Protein AF-A0A843E9J2-F1 (afdb_monomer_lite)

Foldseek 3Di:
DLLVVLLVCVVVVQQDLVFGVDAWDDPDDPDTRGSVNQLVVLLVLLLLQLVVLLVCLLVVHQLLPQAEDEQAEQCSQPDDQLSCLLSRNDFLNHQEYEDDAHVVVVVVVVCVVPVVCVVVVVVVVVVQVVSDDDLVPDPSSVQSSVLSSCVRPVSPDPVVNQVSCVVSVNHCRNVRNDGHHYHYPANHSDRDPDDDDDDDLPQFKWKAADDAPPPCQLQVPQPQSQWDDDPRIIIGRNVRHPPPVVCPSQVRRPVSTDDPPRIDGD

Secondary structure (DSSP, 8-state):
-HHHHHHHHHHTT-EETTEETTSSEEEETTEEE-HHHHHHHHHHHHHHHHHHHHHHHHTT--GGG--EEEEEHHHHHHS-HHHHHHHTSS-TT--EEEEEE-HHHHHHHHHHH-TTHHHHHHHHHHHHHHS---GGG-HHHHHHHHHHHHHHTS---HHHHHHHHHTTT-TTGGG--PPPEEEE--SSSSS---PPPPPP----EEEEE-------HHHHT-TT--EEEETTEEEEEGGG--GGGT-HHHHT-TTS---GGG-EE-

pLDDT: mean 91.02, std 6.08, range [65.31, 97.81]

Radius of gyration: 31.67 Å; chains: 1; bounding box: 51×50×88 Å

Structure (mmCIF, N/CA/C/O backbone):
data_AF-A0A843E9J2-F1
#
_entry.id   AF-A0A843E9J2-F1
#
loop_
_atom_site.group_PDB
_atom_site.id
_atom_site.type_symbol
_atom_site.label_atom_id
_atom_site.label_alt_id
_atom_site.label_comp_id
_atom_site.label_asym_id
_atom_site.label_entity_id
_atom_site.label_seq_id
_atom_site.pdbx_PDB_ins_code
_atom_site.Cartn_x
_atom_site.Cartn_y
_atom_site.Cartn_z
_atom_site.occupancy
_atom_site.B_iso_or_equiv
_atom_site.auth_seq_id
_atom_site.auth_comp_id
_atom_site.auth_asym_id
_atom_site.auth_atom_id
_atom_site.pdbx_PDB_model_num
ATOM 1 N N . GLY A 1 1 ? -0.982 11.096 -1.210 1.00 87.94 1 GLY A N 1
ATOM 2 C CA . GLY A 1 1 ? 0.083 12.112 -1.108 1.00 87.94 1 GLY A CA 1
ATOM 3 C C . GLY A 1 1 ? 1.343 11.650 -1.807 1.00 87.94 1 GLY A C 1
ATOM 4 O O . GLY A 1 1 ? 1.564 12.047 -2.939 1.00 87.94 1 GLY A O 1
ATOM 5 N N . VAL A 1 2 ? 2.108 10.756 -1.177 1.00 93.69 2 VAL A N 1
ATOM 6 C CA . VAL A 1 2 ? 3.434 10.305 -1.648 1.00 93.69 2 VAL A CA 1
ATOM 7 C C . VAL A 1 2 ? 3.459 9.836 -3.108 1.00 93.69 2 VAL A C 1
ATOM 9 O O . VAL A 1 2 ? 4.269 10.329 -3.878 1.00 93.69 2 VAL A O 1
ATOM 12 N N . VAL A 1 3 ? 2.530 8.972 -3.534 1.00 95.56 3 VAL A N 1
ATOM 13 C CA . VAL A 1 3 ? 2.456 8.507 -4.939 1.00 95.56 3 VAL A CA 1
ATOM 14 C C . VAL A 1 3 ? 2.314 9.663 -5.930 1.00 95.56 3 VAL A C 1
ATOM 16 O O . VAL A 1 3 ? 2.957 9.665 -6.972 1.00 95.56 3 VAL A O 1
ATOM 19 N N . ALA A 1 4 ? 1.498 10.665 -5.595 1.00 94.94 4 ALA A N 1
ATOM 20 C CA . ALA A 1 4 ? 1.329 11.839 -6.443 1.00 94.94 4 ALA A CA 1
ATOM 21 C C . ALA A 1 4 ? 2.592 12.712 -6.468 1.00 94.94 4 ALA A C 1
ATOM 23 O O . ALA A 1 4 ? 2.901 13.275 -7.511 1.00 94.94 4 ALA A O 1
ATOM 24 N N . MET A 1 5 ? 3.324 12.782 -5.350 1.00 94.69 5 MET A N 1
ATOM 25 C CA . MET A 1 5 ? 4.612 13.470 -5.280 1.00 94.69 5 MET A CA 1
ATOM 26 C C . MET A 1 5 ? 5.648 12.772 -6.165 1.00 94.69 5 MET A C 1
ATOM 28 O O . MET A 1 5 ? 6.214 13.408 -7.041 1.00 94.69 5 MET A O 1
ATOM 32 N N . VAL A 1 6 ? 5.830 11.454 -6.019 1.00 95.31 6 VAL A N 1
ATOM 33 C CA . VAL A 1 6 ? 6.743 10.657 -6.862 1.00 95.31 6 VAL A CA 1
ATOM 34 C C . VAL A 1 6 ? 6.401 10.817 -8.345 1.00 95.31 6 VAL A C 1
ATOM 36 O O . VAL A 1 6 ? 7.292 11.088 -9.145 1.00 95.31 6 VAL A O 1
ATOM 39 N N . TYR A 1 7 ? 5.115 10.721 -8.695 1.00 95.31 7 TYR A N 1
ATOM 40 C CA . TYR A 1 7 ? 4.633 10.956 -10.055 1.00 95.31 7 TYR A CA 1
ATOM 41 C C . TYR A 1 7 ? 5.036 12.342 -10.578 1.00 95.31 7 TYR A C 1
ATOM 43 O O . TYR A 1 7 ? 5.613 12.436 -11.658 1.00 95.31 7 TYR A O 1
ATOM 51 N N . ALA A 1 8 ? 4.768 13.408 -9.816 1.00 94.38 8 ALA A N 1
ATOM 52 C CA . ALA A 1 8 ? 5.085 14.775 -10.227 1.00 94.38 8 ALA A CA 1
ATOM 53 C C . ALA A 1 8 ? 6.597 14.972 -10.411 1.00 94.38 8 ALA A C 1
ATOM 55 O O . ALA A 1 8 ? 7.030 15.520 -11.417 1.00 94.38 8 ALA A O 1
ATOM 56 N N . LEU A 1 9 ? 7.416 14.434 -9.501 1.00 93.12 9 LEU A N 1
ATOM 57 C CA . LEU A 1 9 ? 8.876 14.526 -9.593 1.00 93.12 9 LEU A CA 1
ATOM 58 C C . LEU A 1 9 ? 9.450 13.856 -10.843 1.00 93.12 9 LEU A C 1
ATOM 60 O O . LEU A 1 9 ? 10.435 14.345 -11.397 1.00 93.12 9 LEU A O 1
ATOM 64 N N . GLN A 1 10 ? 8.840 12.754 -11.283 1.00 89.56 10 GLN A N 1
ATOM 65 C CA . GLN A 1 10 ? 9.223 12.062 -12.513 1.00 89.56 10 GLN A CA 1
ATOM 66 C C . GLN A 1 10 ? 8.783 12.808 -13.780 1.00 89.56 10 GLN A C 1
ATOM 68 O O . GLN A 1 10 ? 9.443 12.672 -14.805 1.00 89.56 10 GLN A O 1
ATOM 73 N N . HIS A 1 11 ? 7.697 13.585 -13.717 1.00 89.94 11 HIS A N 1
ATOM 74 C CA . HIS A 1 11 ? 7.150 14.326 -14.861 1.00 89.94 11 HIS A CA 1
ATOM 75 C C . HIS A 1 11 ? 7.749 15.722 -15.035 1.00 89.94 11 HIS A C 1
ATOM 77 O O . HIS A 1 11 ? 7.868 16.193 -16.162 1.00 89.94 11 HIS A O 1
ATOM 83 N N . ASP A 1 12 ? 8.155 16.359 -13.939 1.00 90.06 12 ASP A N 1
ATOM 84 C CA . ASP A 1 12 ? 8.681 17.727 -13.932 1.00 90.06 12 ASP A CA 1
ATOM 85 C C . ASP A 1 12 ? 10.223 17.764 -14.004 1.00 90.06 12 ASP A C 1
ATOM 87 O O . ASP A 1 12 ? 10.851 18.740 -13.578 1.00 90.06 12 ASP A O 1
ATOM 91 N N . ASP A 1 13 ? 10.848 16.675 -14.473 1.00 82.81 13 ASP A N 1
ATOM 92 C CA . ASP A 1 13 ? 12.304 16.494 -14.599 1.00 82.81 13 ASP A CA 1
ATOM 93 C C . ASP A 1 13 ? 13.094 16.843 -13.316 1.00 82.81 13 ASP A C 1
ATOM 95 O O . ASP A 1 13 ? 14.248 17.296 -13.362 1.00 82.81 13 ASP A O 1
ATOM 99 N N . GLN A 1 14 ? 12.476 16.644 -12.143 1.00 88.19 14 GLN A N 1
ATOM 100 C CA . GLN A 1 14 ? 13.096 16.934 -10.843 1.00 88.19 14 GLN A CA 1
ATOM 101 C C . GLN A 1 14 ? 14.097 15.856 -10.427 1.00 88.19 14 GLN A C 1
ATOM 103 O O . GLN A 1 14 ? 15.007 16.141 -9.646 1.00 88.19 14 GLN A O 1
ATOM 108 N N . ILE A 1 15 ? 13.949 14.639 -10.955 1.00 88.56 15 ILE A N 1
ATOM 109 C CA . ILE A 1 15 ? 14.870 13.519 -10.750 1.00 88.56 15 ILE A CA 1
ATOM 110 C C . ILE A 1 15 ? 15.858 13.460 -11.914 1.00 88.56 15 ILE A C 1
ATOM 112 O O . ILE A 1 15 ? 15.475 13.387 -13.077 1.00 88.56 15 ILE A O 1
ATOM 116 N N . THR A 1 16 ? 17.146 13.479 -11.592 1.00 81.44 16 THR A N 1
ATOM 117 C CA . THR A 1 16 ? 18.263 13.451 -12.543 1.00 81.44 16 THR A CA 1
ATOM 118 C C . THR A 1 16 ? 19.208 12.298 -12.221 1.00 81.44 16 THR A C 1
ATOM 120 O O . THR A 1 16 ? 19.145 11.719 -11.136 1.00 81.44 16 THR A O 1
ATOM 123 N N . GLU A 1 17 ? 20.144 12.000 -13.125 1.00 72.81 17 GLU A N 1
ATOM 124 C CA . GLU A 1 17 ? 21.210 11.017 -12.869 1.00 72.81 17 GLU A CA 1
ATOM 125 C C . GLU A 1 17 ? 22.057 11.366 -11.630 1.00 72.81 17 GLU A C 1
ATOM 127 O O . GLU A 1 17 ? 22.603 10.479 -10.981 1.00 72.81 17 GLU A O 1
ATOM 132 N N . SER A 1 18 ? 22.145 12.653 -11.271 1.00 73.81 18 SER A N 1
ATOM 133 C CA . SER A 1 18 ? 22.906 13.148 -10.117 1.00 73.81 18 SER A CA 1
ATOM 134 C C . SER A 1 18 ? 22.087 13.248 -8.820 1.00 73.81 18 SER A C 1
ATOM 136 O O . SER A 1 18 ? 22.629 13.676 -7.804 1.00 73.81 18 SER A O 1
ATOM 138 N N . GLY A 1 19 ? 20.801 12.870 -8.827 1.00 83.25 19 GLY A N 1
ATOM 139 C CA . GLY A 1 19 ? 19.891 13.000 -7.680 1.00 83.25 19 GLY A CA 1
ATOM 140 C C . GLY A 1 19 ? 18.702 13.923 -7.959 1.00 83.25 19 GLY A C 1
ATOM 141 O O . GLY A 1 19 ? 18.256 14.041 -9.100 1.00 83.25 19 GLY A O 1
ATOM 142 N N . MET A 1 20 ? 18.164 14.572 -6.925 1.00 89.62 20 MET A N 1
ATOM 143 C CA . MET A 1 20 ? 16.997 15.458 -7.037 1.00 89.62 20 MET A CA 1
ATOM 144 C C . MET A 1 20 ? 17.424 16.931 -7.092 1.00 89.62 20 MET A C 1
ATOM 146 O O . MET A 1 20 ? 18.266 17.357 -6.307 1.00 89.62 20 MET A O 1
ATOM 150 N N . ARG A 1 21 ? 16.856 17.716 -8.020 1.00 86.69 21 ARG A N 1
ATOM 151 C CA . ARG A 1 21 ? 17.309 19.096 -8.310 1.00 86.69 21 ARG A CA 1
ATOM 152 C C . ARG A 1 21 ? 17.142 20.075 -7.146 1.00 86.69 21 ARG A C 1
ATOM 154 O O . ARG A 1 21 ? 18.000 20.928 -6.958 1.00 86.69 21 ARG A O 1
ATOM 161 N N . ASN A 1 22 ? 16.044 19.971 -6.404 1.00 85.50 22 ASN A N 1
ATOM 162 C CA . ASN A 1 22 ? 15.688 20.883 -5.316 1.00 85.50 22 ASN A CA 1
ATOM 163 C C . ASN A 1 22 ? 15.505 20.084 -4.022 1.00 85.50 22 ASN A C 1
ATOM 165 O O . ASN A 1 22 ? 14.386 19.928 -3.557 1.00 85.50 22 ASN A O 1
ATOM 169 N N . ASP A 1 23 ? 16.582 19.498 -3.498 1.00 90.75 23 ASP A N 1
ATOM 170 C CA . ASP A 1 23 ? 16.532 18.615 -2.326 1.00 90.75 23 ASP A CA 1
ATOM 171 C C . ASP A 1 23 ? 16.835 19.360 -1.008 1.00 90.75 23 ASP A C 1
ATOM 173 O O . ASP A 1 23 ? 17.939 19.896 -0.877 1.00 90.75 23 ASP A O 1
ATOM 177 N N . PRO A 1 24 ? 15.911 19.391 -0.023 1.00 92.75 24 PRO A N 1
ATOM 178 C CA . PRO A 1 24 ? 14.545 18.862 -0.062 1.00 92.75 24 PRO A CA 1
ATOM 179 C C . PRO A 1 24 ? 13.544 19.832 -0.713 1.00 92.75 24 PRO A C 1
ATOM 181 O O . PRO A 1 24 ? 13.725 21.051 -0.715 1.00 92.75 24 PRO A O 1
ATOM 184 N N . ILE A 1 25 ? 12.430 19.293 -1.217 1.00 92.19 25 ILE A N 1
ATOM 185 C CA . ILE A 1 25 ? 11.327 20.098 -1.752 1.00 92.19 25 ILE A CA 1
ATOM 186 C C . ILE A 1 25 ? 10.411 20.499 -0.607 1.00 92.19 25 ILE A C 1
ATOM 188 O O . ILE A 1 25 ? 9.831 19.645 0.066 1.00 92.19 25 ILE A O 1
ATOM 192 N N . SER A 1 26 ? 10.223 21.803 -0.422 1.00 92.06 26 SER A N 1
ATOM 193 C CA . SER A 1 26 ? 9.237 22.320 0.523 1.00 92.06 26 SER A CA 1
ATOM 194 C C . SER A 1 26 ? 7.829 22.185 -0.057 1.00 92.06 26 SER A C 1
ATOM 196 O O . SER A 1 26 ? 7.520 22.775 -1.092 1.00 92.06 26 SER A O 1
ATOM 198 N N . ILE A 1 27 ? 6.968 21.408 0.605 1.00 89.06 27 ILE A N 1
ATOM 199 C CA . ILE A 1 27 ? 5.569 21.226 0.199 1.00 89.06 27 ILE A CA 1
ATOM 200 C C . ILE A 1 27 ? 4.715 22.340 0.816 1.00 89.06 27 ILE A C 1
ATOM 202 O O . ILE A 1 27 ? 4.056 23.096 0.105 1.00 89.06 27 ILE A O 1
ATOM 206 N N . THR A 1 28 ? 4.694 22.437 2.150 1.00 90.44 28 THR A N 1
ATOM 207 C CA . THR A 1 28 ? 3.991 23.493 2.904 1.00 90.44 28 THR A CA 1
ATOM 208 C C . THR A 1 28 ? 4.290 23.389 4.400 1.00 90.44 28 THR A C 1
ATOM 210 O O . THR A 1 28 ? 4.574 22.300 4.870 1.00 90.44 28 THR A O 1
ATOM 213 N N . ARG A 1 29 ? 4.151 24.473 5.181 1.00 88.00 29 ARG A N 1
ATOM 214 C CA . ARG A 1 29 ? 4.116 24.461 6.669 1.00 88.00 29 ARG A CA 1
ATOM 215 C C . ARG A 1 29 ? 5.155 23.539 7.345 1.00 88.00 29 ARG A C 1
ATOM 217 O O . ARG A 1 29 ? 4.806 22.775 8.240 1.00 88.00 29 ARG A O 1
ATOM 224 N N . GLY A 1 30 ? 6.417 23.604 6.917 1.00 91.19 30 GLY A N 1
ATOM 225 C CA . GLY A 1 30 ? 7.495 22.770 7.474 1.00 91.19 30 GLY A CA 1
ATOM 226 C C . GLY A 1 30 ? 7.432 21.286 7.089 1.00 91.19 30 GLY A C 1
ATOM 227 O O . GLY A 1 30 ? 8.137 20.476 7.676 1.00 91.19 30 GLY A O 1
ATOM 228 N N . ILE A 1 31 ? 6.583 20.922 6.127 1.00 94.31 31 ILE A N 1
ATOM 229 C CA . ILE A 1 31 ? 6.547 19.611 5.482 1.00 94.31 31 ILE A CA 1
ATOM 230 C C . ILE A 1 31 ? 7.448 19.677 4.256 1.00 94.31 31 ILE A C 1
ATOM 232 O O . ILE A 1 31 ? 7.222 20.477 3.341 1.00 94.31 31 ILE A O 1
ATOM 236 N N . GLU A 1 32 ? 8.437 18.798 4.241 1.00 95.31 32 GLU A N 1
ATOM 237 C CA . GLU A 1 32 ? 9.436 18.676 3.191 1.00 95.31 32 GLU A CA 1
ATOM 238 C C . GLU A 1 32 ? 9.434 17.250 2.634 1.00 95.31 32 GLU A C 1
ATOM 240 O O . GLU A 1 32 ? 8.980 16.313 3.293 1.00 95.31 32 GLU A O 1
ATOM 245 N N . PHE A 1 33 ? 9.911 17.096 1.403 1.00 96.00 33 PHE A N 1
ATOM 246 C CA . PHE A 1 33 ? 10.102 15.801 0.761 1.00 96.00 33 PHE A CA 1
ATOM 247 C C . PHE A 1 33 ? 11.491 15.755 0.142 1.00 96.00 33 PHE A C 1
ATOM 249 O O . PHE A 1 33 ? 11.807 16.548 -0.747 1.00 96.00 33 PHE A O 1
ATOM 256 N N . SER A 1 34 ? 12.320 14.846 0.636 1.00 95.62 34 SER A N 1
ATOM 257 C CA . SER A 1 34 ? 13.728 14.731 0.270 1.00 95.62 34 SER A CA 1
ATOM 258 C C . SER A 1 34 ? 13.980 13.667 -0.799 1.00 95.62 34 SER A C 1
ATOM 260 O O . SER A 1 34 ? 13.131 12.819 -1.096 1.00 95.62 34 SER A O 1
ATOM 262 N N . LEU A 1 35 ? 15.199 13.644 -1.340 1.00 94.62 35 LEU A N 1
ATOM 263 C CA . LEU A 1 35 ? 15.673 12.547 -2.184 1.00 94.62 35 LEU A CA 1
ATOM 264 C C . LEU A 1 35 ? 15.634 11.209 -1.434 1.00 94.62 35 LEU A C 1
ATOM 266 O O . LEU A 1 35 ? 15.388 10.166 -2.042 1.00 94.62 35 LEU A O 1
ATOM 270 N N . ASN A 1 36 ? 15.866 11.218 -0.120 1.00 95.12 36 ASN A N 1
ATOM 271 C CA . ASN A 1 36 ? 15.760 10.008 0.684 1.00 95.12 36 ASN A CA 1
ATOM 272 C C . ASN A 1 36 ? 14.316 9.486 0.704 1.00 95.12 36 ASN A C 1
ATOM 274 O O . ASN A 1 36 ? 14.097 8.303 0.459 1.00 95.12 36 ASN A O 1
ATOM 278 N N . ASP A 1 37 ? 13.330 10.368 0.885 1.00 96.44 37 ASP A N 1
ATOM 279 C CA . ASP A 1 37 ? 11.910 9.992 0.849 1.00 96.44 37 ASP A CA 1
ATOM 280 C C . ASP A 1 37 ? 11.501 9.460 -0.529 1.00 96.44 37 ASP A C 1
ATOM 282 O O . ASP A 1 37 ? 10.763 8.475 -0.620 1.00 96.44 37 ASP A O 1
ATOM 286 N N . TYR A 1 38 ? 12.023 10.056 -1.608 1.00 95.50 38 TYR A N 1
ATOM 287 C CA . TYR A 1 38 ? 11.849 9.544 -2.970 1.00 95.50 38 TYR A CA 1
ATOM 288 C C . TYR A 1 38 ? 12.391 8.115 -3.108 1.00 95.50 38 TYR A C 1
ATOM 290 O O . TYR A 1 38 ? 11.683 7.233 -3.599 1.00 95.50 38 TYR A O 1
ATOM 298 N N . ARG A 1 39 ? 13.622 7.863 -2.642 1.00 95.50 39 ARG A N 1
ATOM 299 C CA . ARG A 1 39 ? 14.265 6.542 -2.708 1.00 95.50 39 ARG A CA 1
ATOM 300 C C . ARG A 1 39 ? 13.526 5.499 -1.875 1.00 95.50 39 ARG A C 1
ATOM 302 O O . ARG A 1 39 ? 13.279 4.407 -2.377 1.00 95.50 39 ARG A O 1
ATOM 309 N N . GLU A 1 40 ? 13.137 5.819 -0.642 1.00 97.06 40 GLU A N 1
ATOM 310 C CA . GLU A 1 40 ? 12.367 4.905 0.216 1.00 97.06 40 GLU A CA 1
ATOM 311 C C . GLU A 1 40 ? 10.989 4.591 -0.380 1.00 97.06 40 GLU A C 1
ATOM 313 O O . GLU A 1 40 ? 10.574 3.430 -0.433 1.00 97.06 40 GLU A O 1
ATOM 318 N N . SER A 1 41 ? 10.313 5.604 -0.929 1.00 96.31 41 SER A N 1
ATOM 319 C CA . SER A 1 41 ? 9.056 5.410 -1.660 1.00 96.31 41 SER A CA 1
ATOM 320 C C . SER A 1 41 ? 9.256 4.500 -2.873 1.00 96.31 41 SER A C 1
ATOM 322 O O . SER A 1 41 ? 8.466 3.584 -3.104 1.00 96.31 41 SER A O 1
ATOM 324 N N . GLY A 1 42 ? 10.338 4.716 -3.621 1.00 96.31 42 GLY A N 1
ATOM 325 C CA . GLY A 1 42 ? 10.723 3.905 -4.767 1.00 96.31 42 GLY A CA 1
ATOM 326 C C . GLY A 1 42 ? 10.993 2.445 -4.409 1.00 96.31 42 GLY A C 1
ATOM 327 O O . GLY A 1 42 ? 10.496 1.557 -5.094 1.00 96.31 42 GLY A O 1
ATOM 328 N N . LYS A 1 43 ? 11.685 2.165 -3.296 1.00 97.00 43 LYS A N 1
ATOM 329 C CA . LYS A 1 43 ? 11.892 0.789 -2.802 1.00 97.00 43 LYS A CA 1
ATOM 330 C C . LYS A 1 43 ? 10.563 0.077 -2.547 1.00 97.00 43 LYS A C 1
ATOM 332 O O . LYS A 1 43 ? 10.396 -1.065 -2.970 1.00 97.00 43 LYS A O 1
ATOM 337 N N . ALA A 1 44 ? 9.599 0.754 -1.920 1.00 96.81 44 ALA A N 1
ATOM 338 C CA . ALA A 1 44 ? 8.272 0.189 -1.675 1.00 96.81 44 ALA A CA 1
ATOM 339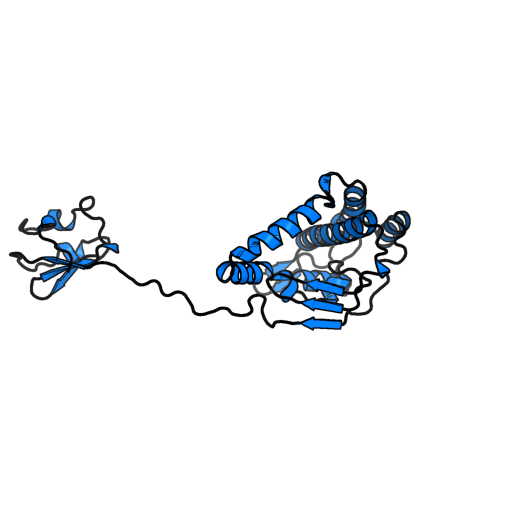 C C . ALA A 1 44 ? 7.490 -0.060 -2.980 1.00 96.81 44 ALA A C 1
ATOM 341 O O . ALA A 1 44 ? 6.920 -1.136 -3.166 1.00 96.81 44 ALA A O 1
ATOM 342 N N . ILE A 1 45 ? 7.499 0.902 -3.910 1.00 96.88 45 ILE A N 1
ATOM 343 C CA . ILE A 1 45 ? 6.867 0.762 -5.233 1.00 96.88 45 ILE A CA 1
ATOM 344 C C . ILE A 1 45 ? 7.502 -0.394 -6.014 1.00 96.88 45 ILE A C 1
ATOM 346 O O . ILE A 1 45 ? 6.798 -1.240 -6.566 1.00 96.88 45 ILE A O 1
ATOM 350 N N . GLY A 1 46 ? 8.832 -0.456 -6.020 1.00 96.88 46 GLY A N 1
ATOM 351 C CA . GLY A 1 46 ? 9.603 -1.497 -6.677 1.00 96.88 46 GLY A CA 1
ATOM 352 C C . GLY A 1 46 ? 9.351 -2.882 -6.090 1.00 96.88 46 GLY A C 1
ATOM 353 O O . GLY A 1 46 ? 9.148 -3.829 -6.843 1.00 96.88 46 GLY A O 1
ATOM 354 N N . ALA A 1 47 ? 9.258 -3.010 -4.764 1.00 97.25 47 ALA A N 1
ATOM 355 C CA . ALA A 1 47 ? 8.883 -4.265 -4.111 1.00 97.25 47 ALA A CA 1
ATOM 356 C C . ALA A 1 47 ? 7.498 -4.757 -4.559 1.00 97.25 47 ALA A C 1
ATOM 358 O O . ALA A 1 47 ? 7.331 -5.937 -4.869 1.00 97.25 47 ALA A O 1
ATOM 359 N N . ILE A 1 48 ? 6.516 -3.853 -4.651 1.00 96.75 48 ILE A N 1
ATOM 360 C CA . ILE A 1 48 ? 5.162 -4.180 -5.122 1.00 96.75 48 ILE A CA 1
ATOM 361 C C . ILE A 1 48 ? 5.190 -4.623 -6.590 1.00 96.75 48 ILE A C 1
ATOM 363 O O . ILE A 1 48 ? 4.622 -5.662 -6.929 1.00 96.75 48 ILE A O 1
ATOM 367 N N . ARG A 1 49 ? 5.890 -3.889 -7.464 1.00 96.75 49 ARG A N 1
ATOM 368 C CA . ARG A 1 49 ? 5.996 -4.224 -8.893 1.00 96.75 49 ARG A CA 1
ATOM 369 C C . ARG A 1 49 ? 6.724 -5.549 -9.133 1.00 96.75 49 ARG A C 1
ATOM 371 O O . ARG A 1 49 ? 6.217 -6.377 -9.892 1.00 96.75 49 ARG A O 1
ATOM 378 N N . ALA A 1 50 ? 7.849 -5.782 -8.454 1.00 97.06 50 ALA A N 1
ATOM 379 C CA . ALA A 1 50 ? 8.558 -7.063 -8.475 1.00 97.06 50 ALA A CA 1
ATOM 380 C C . ALA A 1 50 ? 7.673 -8.201 -7.958 1.00 97.06 50 ALA A C 1
ATOM 382 O O . ALA A 1 50 ? 7.672 -9.287 -8.537 1.00 97.06 50 ALA A O 1
ATOM 383 N N . GLY A 1 51 ? 6.878 -7.950 -6.915 1.00 96.88 51 GLY A N 1
ATOM 384 C CA . GLY A 1 51 ? 5.917 -8.909 -6.383 1.00 96.88 51 GLY A CA 1
ATOM 385 C C . GLY A 1 51 ? 4.846 -9.292 -7.404 1.00 96.88 51 GLY A C 1
ATOM 386 O O . GLY A 1 51 ? 4.646 -10.477 -7.662 1.00 96.88 51 GLY A O 1
ATOM 387 N N . HIS A 1 52 ? 4.211 -8.308 -8.049 1.00 96.31 52 HIS A N 1
ATOM 388 C CA . HIS A 1 52 ? 3.230 -8.559 -9.110 1.00 96.31 52 HIS A CA 1
ATOM 389 C C . HIS A 1 52 ? 3.824 -9.393 -10.250 1.00 96.31 52 HIS A C 1
ATOM 391 O O . HIS A 1 52 ? 3.236 -10.399 -10.644 1.00 96.31 52 HIS A O 1
ATOM 397 N N . LEU A 1 53 ? 4.997 -9.001 -10.758 1.00 96.00 53 LEU A N 1
ATOM 398 C CA . LEU A 1 53 ? 5.686 -9.734 -11.821 1.00 96.00 53 LEU A CA 1
ATOM 399 C C . LEU A 1 53 ? 6.038 -11.159 -11.391 1.00 96.00 53 LEU A C 1
ATOM 401 O O . LEU A 1 53 ? 5.771 -12.096 -12.135 1.00 96.00 53 LEU A O 1
ATOM 405 N N . THR A 1 54 ? 6.558 -11.342 -10.178 1.00 96.44 54 THR A N 1
ATOM 406 C CA . THR A 1 54 ? 6.891 -12.669 -9.644 1.00 96.44 54 THR A CA 1
ATOM 407 C C . THR A 1 54 ? 5.668 -13.576 -9.613 1.00 96.44 54 THR A C 1
ATOM 409 O O . THR A 1 54 ? 5.752 -14.720 -10.057 1.00 96.44 54 THR A O 1
ATOM 412 N N . LEU A 1 55 ? 4.529 -13.081 -9.119 1.00 95.50 55 LEU A N 1
ATOM 413 C CA . LEU A 1 55 ? 3.288 -13.856 -9.067 1.00 95.50 55 LEU A CA 1
ATOM 414 C C . LEU A 1 55 ? 2.820 -14.254 -10.469 1.00 95.50 55 LEU A C 1
ATOM 416 O O . LEU A 1 55 ? 2.518 -15.422 -10.697 1.00 95.50 55 LEU A O 1
ATOM 420 N N . MET A 1 56 ? 2.814 -13.311 -11.417 1.00 95.56 56 MET A N 1
ATOM 421 C CA . MET A 1 56 ? 2.410 -13.574 -12.802 1.00 95.56 56 MET A CA 1
ATOM 422 C C . MET A 1 56 ? 3.325 -14.600 -13.479 1.00 95.56 56 MET A C 1
ATOM 424 O O . MET A 1 56 ? 2.835 -15.577 -14.039 1.00 95.56 56 MET A O 1
ATOM 428 N N . LEU A 1 57 ? 4.645 -14.431 -13.366 1.00 94.31 57 LEU A N 1
ATOM 429 C CA . LEU A 1 57 ? 5.630 -15.338 -13.960 1.00 94.31 57 LEU A CA 1
ATOM 430 C C . LEU A 1 57 ? 5.568 -16.738 -13.340 1.00 94.31 57 LEU A C 1
ATOM 432 O O . LEU A 1 57 ? 5.589 -17.727 -14.068 1.00 94.31 57 LEU A O 1
ATOM 436 N N . THR A 1 58 ? 5.429 -16.830 -12.015 1.00 93.81 58 THR A N 1
ATOM 437 C CA . THR A 1 58 ? 5.303 -18.119 -11.310 1.00 93.81 58 THR A CA 1
ATOM 438 C C . THR A 1 58 ? 4.023 -18.850 -11.720 1.00 93.81 58 THR A C 1
ATOM 440 O O . THR A 1 58 ? 4.038 -20.062 -11.900 1.00 93.81 58 THR A O 1
ATOM 443 N N . ALA A 1 59 ? 2.929 -18.114 -11.931 1.00 92.62 59 ALA A N 1
ATOM 444 C CA . ALA A 1 59 ? 1.659 -18.667 -12.395 1.00 92.62 59 ALA A CA 1
ATOM 445 C C . ALA A 1 59 ? 1.606 -18.927 -13.917 1.00 92.62 59 ALA A C 1
ATOM 447 O O . ALA A 1 59 ? 0.587 -19.402 -14.416 1.00 92.62 59 ALA A O 1
ATOM 448 N N . GLY A 1 60 ? 2.655 -18.586 -14.679 1.00 93.81 60 GLY A N 1
ATOM 449 C CA . GLY A 1 60 ? 2.651 -18.680 -16.145 1.00 93.81 60 GLY A CA 1
ATOM 450 C C . GLY A 1 60 ? 1.646 -17.737 -16.825 1.00 93.81 60 GLY A C 1
ATOM 451 O O . GLY A 1 60 ? 1.192 -18.001 -17.940 1.00 93.81 60 GLY A O 1
ATOM 452 N N . ILE A 1 61 ? 1.264 -16.649 -16.154 1.00 94.62 61 ILE A N 1
ATOM 453 C CA . ILE A 1 61 ? 0.324 -15.649 -16.658 1.00 94.62 61 ILE A CA 1
ATOM 454 C C . ILE A 1 61 ? 1.113 -14.548 -17.361 1.00 94.62 61 ILE A C 1
ATOM 456 O O . ILE A 1 61 ? 1.904 -13.840 -16.746 1.00 94.62 61 ILE A O 1
ATOM 460 N N . ASP A 1 62 ? 0.840 -14.363 -18.651 1.00 93.81 62 ASP A N 1
ATOM 461 C CA . ASP A 1 62 ? 1.309 -13.193 -19.393 1.00 93.81 62 ASP A CA 1
ATOM 462 C C . ASP A 1 62 ? 0.746 -11.909 -18.744 1.00 93.81 62 ASP A C 1
ATOM 464 O O . ASP A 1 62 ? -0.484 -11.767 -18.661 1.00 93.81 62 ASP A O 1
ATOM 468 N N . PRO A 1 63 ? 1.598 -10.955 -18.313 1.00 93.56 63 PRO A N 1
ATOM 469 C CA . PRO A 1 63 ? 1.138 -9.710 -17.710 1.00 93.56 63 PRO A CA 1
ATOM 470 C C . PRO A 1 63 ? 0.166 -8.910 -18.578 1.00 93.56 63 PRO A C 1
ATOM 472 O O . PRO A 1 63 ? -0.689 -8.201 -18.042 1.00 93.56 63 PRO A O 1
ATOM 475 N N . SER A 1 64 ? 0.228 -9.066 -19.906 1.00 92.50 64 SER A N 1
ATOM 476 C CA . SER A 1 64 ? -0.705 -8.442 -20.848 1.00 92.50 64 SER A CA 1
ATOM 477 C C . SER A 1 64 ? -2.159 -8.883 -20.660 1.00 92.50 64 SER A C 1
ATOM 479 O O . SER A 1 64 ? -3.087 -8.200 -21.103 1.00 92.50 64 SER A O 1
ATOM 481 N N . LYS A 1 65 ? -2.389 -10.003 -19.967 1.00 95.06 65 LYS A N 1
ATOM 482 C CA . LYS A 1 65 ? -3.722 -10.534 -19.665 1.00 95.06 65 LYS A CA 1
ATOM 483 C C . LYS A 1 65 ? -4.323 -9.965 -18.380 1.00 95.06 65 LYS A C 1
ATOM 485 O O . LYS A 1 65 ? -5.531 -10.090 -18.179 1.00 95.06 65 LYS A O 1
ATOM 490 N N . VAL A 1 66 ? -3.538 -9.300 -17.532 1.00 95.31 66 VAL A N 1
ATOM 491 C CA . VAL A 1 66 ? -4.040 -8.689 -16.292 1.00 95.31 66 VAL A CA 1
ATOM 492 C C . VAL A 1 66 ? -4.659 -7.326 -16.602 1.00 95.31 66 VAL A C 1
ATOM 494 O O . VAL A 1 66 ? -4.005 -6.286 -16.585 1.00 95.31 66 VAL A O 1
ATOM 497 N N . ARG A 1 67 ? -5.958 -7.339 -16.924 1.00 96.44 67 ARG A N 1
ATOM 498 C CA . ARG A 1 67 ? -6.710 -6.149 -17.368 1.00 96.44 67 ARG A CA 1
ATOM 499 C C . ARG A 1 67 ? -7.441 -5.407 -16.258 1.00 96.44 67 ARG A C 1
ATOM 501 O O . ARG A 1 67 ? -7.810 -4.248 -16.447 1.00 96.44 67 ARG A O 1
ATOM 508 N N . THR A 1 68 ? -7.665 -6.048 -15.116 1.00 97.38 68 THR A N 1
ATOM 509 C CA . THR A 1 68 ? -8.403 -5.460 -13.994 1.00 97.38 68 THR A CA 1
ATOM 510 C C . THR A 1 68 ? -7.605 -5.576 -12.710 1.00 97.38 68 THR A C 1
ATOM 512 O O . THR A 1 68 ? -7.141 -6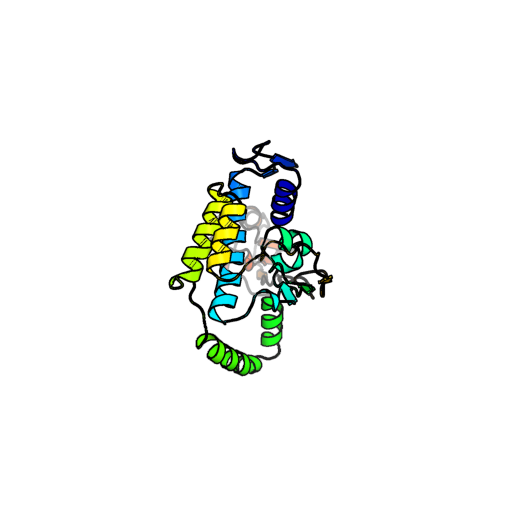.661 -12.372 1.00 97.38 68 THR A O 1
ATOM 515 N N . MET A 1 69 ? -7.490 -4.469 -11.978 1.00 96.19 69 MET A N 1
ATOM 516 C CA . MET A 1 69 ? -6.916 -4.453 -10.635 1.00 96.19 69 MET A CA 1
ATOM 517 C C . MET A 1 69 ? -7.931 -3.953 -9.619 1.00 96.19 69 MET A C 1
ATOM 519 O O . MET A 1 69 ? -8.513 -2.880 -9.778 1.00 96.19 69 MET A O 1
ATOM 523 N N . TYR A 1 70 ? -8.105 -4.731 -8.556 1.00 96.62 70 TYR A N 1
ATOM 524 C CA . TYR A 1 70 ? -8.886 -4.351 -7.388 1.00 96.62 70 TYR A CA 1
ATOM 525 C C . TYR A 1 70 ? -7.961 -3.688 -6.367 1.00 96.62 70 TYR A C 1
ATOM 527 O O . TYR A 1 70 ? -6.962 -4.266 -5.948 1.00 96.62 70 TYR A O 1
ATOM 535 N N . MET A 1 71 ? -8.287 -2.459 -5.988 1.00 94.94 71 MET A N 1
ATOM 536 C CA . MET A 1 71 ? -7.515 -1.620 -5.083 1.00 94.94 71 MET A CA 1
ATOM 537 C C . MET A 1 71 ? -8.264 -1.514 -3.758 1.00 94.94 71 MET A C 1
ATOM 539 O O . MET A 1 71 ? -9.280 -0.822 -3.658 1.00 94.94 71 MET A O 1
ATOM 543 N N . ALA A 1 72 ? -7.772 -2.236 -2.755 1.00 94.44 72 ALA A N 1
ATOM 544 C CA . ALA A 1 72 ? -8.383 -2.332 -1.435 1.00 94.44 72 ALA A CA 1
ATOM 545 C C . ALA A 1 72 ? -7.589 -1.563 -0.363 1.00 94.44 72 ALA A C 1
ATOM 547 O O . ALA A 1 72 ? -6.439 -1.161 -0.564 1.00 94.44 72 ALA A O 1
ATOM 548 N N . GLY A 1 73 ? -8.224 -1.372 0.792 1.00 90.31 73 GLY A N 1
ATOM 549 C CA . GLY A 1 73 ? -7.680 -0.654 1.941 1.00 90.31 73 GLY A CA 1
ATOM 550 C C . GLY A 1 73 ? -7.672 0.865 1.762 1.00 90.31 73 GLY A C 1
ATOM 551 O O . GLY A 1 73 ? -8.049 1.399 0.714 1.00 90.31 73 GLY A O 1
ATOM 552 N N . ALA A 1 74 ? -7.213 1.573 2.796 1.00 85.19 74 ALA A N 1
ATOM 553 C CA . ALA A 1 74 ? -7.114 3.031 2.776 1.00 85.19 74 ALA A CA 1
ATOM 554 C C . ALA A 1 74 ? -6.255 3.509 1.592 1.00 85.19 74 ALA A C 1
ATOM 556 O O . ALA A 1 74 ? -6.703 4.310 0.772 1.00 85.19 74 ALA A O 1
ATOM 557 N N . SER A 1 75 ? -5.057 2.941 1.427 1.00 84.44 75 SER A N 1
ATOM 558 C CA . SER A 1 75 ? -4.165 3.288 0.316 1.00 84.44 75 SER A CA 1
ATOM 559 C C . SER A 1 75 ? -4.809 3.043 -1.050 1.00 84.44 75 SER A C 1
ATOM 561 O O . SER A 1 75 ? -4.725 3.915 -1.908 1.00 84.44 75 SER A O 1
ATOM 563 N N . GLY A 1 76 ? -5.504 1.916 -1.249 1.00 89.69 76 GLY A N 1
ATOM 564 C CA . GLY A 1 76 ? -6.197 1.624 -2.507 1.00 89.69 76 GLY A CA 1
ATOM 565 C C . GLY A 1 76 ? -7.367 2.567 -2.800 1.00 89.69 76 GLY A C 1
ATOM 566 O O . GLY A 1 76 ? -7.633 2.862 -3.962 1.00 89.69 76 GLY A O 1
ATOM 567 N N . THR A 1 77 ? -8.023 3.083 -1.759 1.00 91.88 77 THR A N 1
ATOM 568 C CA . THR A 1 77 ? -9.186 3.975 -1.883 1.00 91.88 77 THR A CA 1
ATOM 569 C C . THR A 1 77 ? -8.804 5.418 -2.205 1.00 91.88 77 THR A C 1
ATOM 571 O O . THR A 1 77 ? -9.512 6.089 -2.952 1.00 91.88 77 THR A O 1
ATOM 574 N N . TYR A 1 78 ? -7.693 5.909 -1.652 1.00 92.69 78 TYR A N 1
ATOM 575 C CA . TYR A 1 78 ? -7.312 7.324 -1.765 1.00 92.69 78 TYR A CA 1
ATOM 576 C C . TYR A 1 78 ? -6.190 7.595 -2.770 1.00 92.69 78 TYR A C 1
ATOM 578 O O . TYR A 1 78 ? -5.958 8.751 -3.129 1.00 92.69 78 TYR A O 1
ATOM 586 N N . VAL A 1 79 ? -5.459 6.570 -3.216 1.00 93.94 79 VAL A N 1
ATOM 587 C CA . VAL A 1 79 ? -4.445 6.750 -4.259 1.00 93.94 79 VAL A CA 1
ATOM 588 C C . VAL A 1 79 ? -5.114 7.022 -5.607 1.00 93.94 79 VAL A C 1
ATOM 590 O O . VAL A 1 79 ? -6.128 6.420 -5.941 1.00 93.94 79 VAL A O 1
ATOM 593 N N . ASP A 1 80 ? -4.533 7.925 -6.392 1.00 95.81 80 ASP A N 1
ATOM 594 C CA . ASP A 1 80 ? -4.939 8.156 -7.777 1.00 95.81 80 ASP A CA 1
ATOM 595 C C . ASP A 1 80 ? -4.474 6.971 -8.648 1.00 95.81 80 ASP A C 1
ATOM 597 O O . ASP A 1 80 ? -3.259 6.759 -8.749 1.00 95.81 80 ASP A O 1
ATOM 601 N N . PRO A 1 81 ? -5.382 6.193 -9.271 1.00 95.81 81 PRO A N 1
ATOM 602 C CA . PRO A 1 81 ? -4.990 5.002 -10.024 1.00 95.81 81 PRO A CA 1
ATOM 603 C C . PRO A 1 81 ? -4.198 5.299 -11.300 1.00 95.81 81 PRO A C 1
ATOM 605 O O . PRO A 1 81 ? -3.408 4.462 -11.729 1.00 95.81 81 PRO A O 1
ATOM 608 N N . VAL A 1 82 ? -4.367 6.479 -11.903 1.00 95.56 82 VAL A N 1
ATOM 609 C CA . VAL A 1 82 ? -3.582 6.874 -13.080 1.00 95.56 82 VAL A CA 1
ATOM 610 C C . VAL A 1 82 ? -2.134 7.084 -12.653 1.00 95.56 82 VAL A C 1
ATOM 612 O O . VAL A 1 82 ? -1.232 6.427 -13.166 1.00 95.56 82 VAL A O 1
ATOM 615 N N . LYS A 1 83 ? -1.919 7.900 -11.614 1.00 96.12 83 LYS A N 1
ATOM 616 C CA . LYS A 1 83 ? -0.572 8.152 -11.075 1.00 96.12 83 LYS A CA 1
ATOM 617 C C . LYS A 1 83 ? 0.068 6.875 -10.527 1.00 96.12 83 LYS A C 1
ATOM 619 O O . LYS A 1 83 ? 1.249 6.635 -10.748 1.00 96.12 83 LYS A O 1
ATOM 624 N N . ALA A 1 84 ? -0.710 6.036 -9.836 1.00 95.94 84 ALA A N 1
ATOM 625 C CA . ALA A 1 84 ? -0.251 4.756 -9.299 1.00 95.94 84 ALA A CA 1
ATOM 626 C C . ALA A 1 84 ? 0.222 3.793 -10.400 1.00 95.94 84 ALA A C 1
ATOM 628 O O . ALA A 1 84 ? 1.222 3.100 -10.212 1.00 95.94 84 ALA A O 1
ATOM 629 N N . LYS A 1 85 ? -0.468 3.759 -11.545 1.00 95.38 85 LYS A N 1
ATOM 630 C CA . LYS A 1 85 ? -0.047 2.982 -12.715 1.00 95.38 85 LYS A CA 1
ATOM 631 C C . LYS A 1 85 ? 1.280 3.470 -13.263 1.00 95.38 85 LYS A C 1
ATOM 633 O O . LYS A 1 85 ? 2.183 2.660 -13.443 1.00 95.38 85 LYS A O 1
ATOM 638 N N . GLU A 1 86 ? 1.420 4.774 -13.452 1.00 93.81 86 GLU A N 1
ATOM 639 C CA . GLU A 1 86 ? 2.639 5.340 -14.023 1.00 93.81 86 GLU A CA 1
ATOM 640 C C . GLU A 1 86 ? 3.876 5.126 -13.150 1.00 93.81 86 GLU A C 1
ATOM 642 O O . GLU A 1 86 ? 4.929 4.750 -13.662 1.00 93.81 86 GLU A O 1
ATOM 647 N N . VAL A 1 87 ? 3.751 5.263 -11.825 1.00 94.06 87 VAL A N 1
ATOM 648 C CA . VAL A 1 87 ? 4.894 5.006 -10.933 1.00 94.06 87 VAL A CA 1
ATOM 649 C C . VAL A 1 87 ? 5.199 3.510 -10.777 1.00 94.06 87 VAL A C 1
ATOM 651 O O . VAL A 1 87 ? 6.309 3.156 -10.395 1.00 94.06 87 VAL A O 1
ATOM 654 N N . GLY A 1 88 ? 4.255 2.615 -11.098 1.00 93.62 88 GLY A N 1
ATOM 655 C CA . GLY A 1 88 ? 4.463 1.161 -11.095 1.00 93.62 88 GLY A CA 1
ATOM 656 C C . GLY A 1 88 ? 3.756 0.372 -9.991 1.00 93.62 88 GLY A C 1
ATOM 657 O O . GLY A 1 88 ? 4.056 -0.805 -9.814 1.00 93.62 88 GLY A O 1
ATOM 658 N N . LEU A 1 89 ? 2.814 0.974 -9.261 1.00 95.00 89 LEU A N 1
ATOM 659 C CA . LEU A 1 89 ? 1.978 0.269 -8.276 1.00 95.00 89 LEU A CA 1
ATOM 660 C C . LEU A 1 89 ? 0.849 -0.542 -8.920 1.00 95.00 89 LEU A C 1
ATOM 662 O O . LEU A 1 89 ? 0.370 -1.505 -8.328 1.00 95.00 89 LEU A O 1
ATOM 666 N N . ILE A 1 90 ? 0.408 -0.152 -10.114 1.00 95.62 90 ILE A N 1
ATOM 667 C CA . ILE A 1 90 ? -0.588 -0.878 -10.907 1.00 95.62 90 ILE A CA 1
ATOM 668 C C . ILE A 1 90 ? 0.109 -1.487 -12.121 1.00 95.62 90 ILE A C 1
ATOM 670 O O . ILE A 1 90 ? 0.977 -0.863 -12.728 1.00 95.62 90 ILE A O 1
ATOM 674 N N . VAL A 1 91 ? -0.286 -2.710 -12.477 1.00 94.69 91 VAL A N 1
ATOM 675 C CA . VAL A 1 91 ? 0.230 -3.431 -13.644 1.00 94.69 91 VAL A CA 1
ATOM 676 C C . VAL A 1 91 ? -0.026 -2.592 -14.912 1.00 94.69 91 VAL A C 1
ATOM 678 O O . VAL A 1 91 ? -1.167 -2.180 -15.141 1.00 94.69 91 VAL A O 1
ATOM 681 N N . PRO A 1 92 ? 0.980 -2.344 -15.771 1.00 94.56 92 PRO A N 1
ATOM 682 C CA . PRO A 1 92 ? 0.857 -1.450 -16.928 1.00 94.56 92 PRO A CA 1
ATOM 683 C C . PRO A 1 92 ? -0.235 -1.834 -17.939 1.00 94.56 92 PRO A C 1
ATOM 685 O O . PRO A 1 92 ? -0.831 -0.968 -18.573 1.00 94.56 92 PRO A O 1
ATOM 688 N N . TYR A 1 93 ? -0.578 -3.115 -18.066 1.00 95.06 93 TYR A N 1
ATOM 689 C CA . TYR A 1 93 ? -1.644 -3.566 -18.973 1.00 95.06 93 TYR A CA 1
ATOM 690 C C . TYR A 1 93 ? -3.063 -3.424 -18.406 1.00 95.06 93 TYR A C 1
ATOM 692 O O . TYR A 1 93 ? -4.039 -3.711 -19.110 1.00 95.06 93 TYR A O 1
ATOM 700 N N . CYS A 1 94 ? -3.192 -2.963 -17.158 1.00 95.88 94 CYS A N 1
ATOM 701 C CA . CYS A 1 94 ? -4.473 -2.711 -16.517 1.00 95.88 94 CYS A CA 1
ATOM 702 C C . CYS A 1 94 ? -5.253 -1.633 -17.281 1.00 95.88 94 CYS A C 1
ATOM 704 O O . CYS A 1 94 ? -4.772 -0.510 -17.472 1.00 95.88 94 CYS A O 1
ATOM 706 N N . THR A 1 95 ? -6.471 -1.981 -17.692 1.00 97.25 95 THR A N 1
ATOM 707 C CA . THR A 1 95 ? -7.426 -1.089 -18.364 1.00 97.25 95 THR A CA 1
ATOM 708 C C . THR A 1 95 ? -8.565 -0.671 -17.438 1.00 97.25 95 THR A C 1
ATOM 710 O O . THR A 1 95 ? -9.275 0.283 -17.748 1.00 97.25 95 THR A O 1
ATOM 713 N N . LEU A 1 96 ? -8.756 -1.370 -16.313 1.00 97.69 96 LEU A N 1
ATOM 714 C CA . LEU A 1 96 ? -9.798 -1.096 -15.326 1.00 97.69 96 LEU A CA 1
ATOM 715 C C . LEU A 1 96 ? -9.252 -1.196 -13.895 1.00 97.69 96 LEU A C 1
ATOM 717 O O . LEU A 1 96 ? -8.947 -2.287 -13.413 1.00 97.69 96 LEU A O 1
ATOM 721 N N . ALA A 1 97 ? -9.193 -0.069 -13.193 1.00 97.31 97 ALA A N 1
ATOM 722 C CA . ALA A 1 97 ? -8.865 -0.011 -11.773 1.00 97.31 97 ALA A CA 1
ATOM 723 C C . ALA A 1 97 ? -10.150 0.157 -10.950 1.00 97.31 97 ALA A C 1
ATOM 725 O O . ALA A 1 97 ? -10.893 1.119 -11.143 1.00 97.31 97 ALA A O 1
ATOM 726 N N . LYS A 1 98 ? -10.417 -0.777 -10.032 1.00 97.31 98 LYS A N 1
ATOM 727 C CA . LYS A 1 98 ? -11.591 -0.758 -9.149 1.00 97.31 98 LYS A CA 1
ATOM 728 C C . LYS A 1 98 ? -11.174 -0.434 -7.724 1.00 97.31 98 LYS A C 1
ATOM 730 O O . LYS A 1 98 ? -10.488 -1.239 -7.104 1.00 97.31 98 LYS A O 1
ATOM 735 N N . GLN A 1 99 ? -11.613 0.695 -7.183 1.00 96.31 99 GLN A N 1
ATOM 736 C CA . GLN A 1 99 ? -11.372 1.041 -5.779 1.00 96.31 99 GLN A CA 1
ATOM 737 C C . GLN A 1 99 ? -12.520 0.504 -4.925 1.00 96.31 99 GLN A C 1
ATOM 739 O O . GLN A 1 99 ? -13.663 0.935 -5.083 1.00 96.31 99 GLN A O 1
ATOM 744 N N . VAL A 1 100 ? -12.218 -0.467 -4.057 1.00 95.62 100 VAL A N 1
ATOM 745 C CA . VAL A 1 100 ? -13.232 -1.307 -3.386 1.00 95.62 100 VAL A CA 1
ATOM 746 C C . VAL A 1 100 ? -13.368 -1.079 -1.880 1.00 95.62 100 VAL A C 1
ATOM 748 O O . VAL A 1 100 ? -14.188 -1.733 -1.235 1.00 95.62 100 VAL A O 1
ATOM 751 N N . GLY A 1 101 ? -12.618 -0.127 -1.324 1.00 94.00 101 GLY A N 1
ATOM 752 C CA . GLY A 1 101 ? -12.649 0.187 0.101 1.00 94.00 101 GLY A CA 1
ATOM 753 C C . GLY A 1 101 ? -11.857 -0.801 0.959 1.00 94.00 101 GLY A C 1
ATOM 754 O O . GLY A 1 101 ? -11.013 -1.556 0.468 1.00 94.00 101 GLY A O 1
ATOM 755 N N . ASN A 1 102 ? -12.109 -0.788 2.264 1.00 94.31 102 A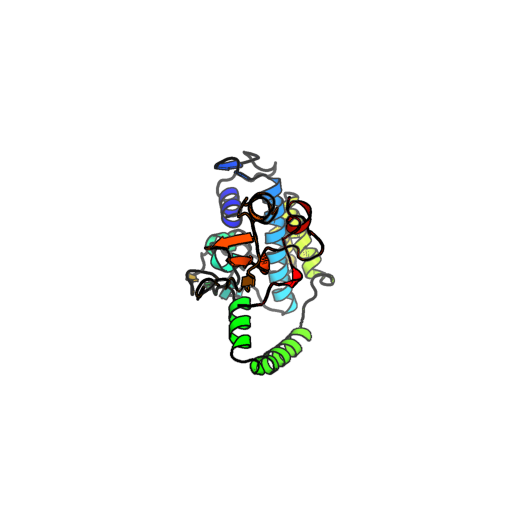SN A N 1
ATOM 756 C CA . ASN A 1 102 ? -11.477 -1.676 3.230 1.00 94.31 102 ASN A CA 1
ATOM 757 C C . ASN A 1 102 ? -12.204 -3.028 3.282 1.00 94.31 102 ASN A C 1
ATOM 759 O O . ASN A 1 102 ? -13.094 -3.251 4.097 1.00 94.31 102 ASN A O 1
ATOM 763 N N . THR A 1 103 ? -11.794 -3.948 2.411 1.00 94.12 103 THR A N 1
ATOM 764 C CA . THR A 1 103 ? -12.381 -5.293 2.319 1.00 94.12 103 THR A CA 1
ATOM 765 C C . THR A 1 103 ? -12.187 -6.128 3.583 1.00 94.12 103 THR A C 1
ATOM 767 O O . THR A 1 103 ? -13.017 -6.983 3.861 1.00 94.12 103 THR A O 1
ATOM 770 N N . SER A 1 104 ? -11.128 -5.875 4.362 1.00 93.69 104 SER A N 1
ATOM 771 C CA . SER A 1 104 ? -10.891 -6.563 5.638 1.00 93.69 104 SER A CA 1
ATOM 772 C C . SER A 1 104 ? -11.934 -6.169 6.685 1.00 93.69 104 SER A C 1
ATOM 774 O O . SER A 1 104 ? -12.510 -7.033 7.339 1.00 93.69 104 SER A O 1
ATOM 776 N N . LEU A 1 105 ? -12.235 -4.870 6.796 1.00 92.56 105 LEU A N 1
ATOM 777 C CA . LEU A 1 105 ? -13.269 -4.383 7.710 1.00 92.56 105 LEU A CA 1
ATOM 778 C C . LEU A 1 105 ? -14.666 -4.852 7.291 1.00 92.56 105 LEU A C 1
ATOM 780 O O . LEU A 1 105 ? -15.453 -5.248 8.145 1.00 92.56 105 LEU A O 1
ATOM 784 N N . GLU A 1 106 ? -14.964 -4.841 5.990 1.00 91.81 106 GLU A N 1
ATOM 785 C CA . GLU A 1 106 ? -16.236 -5.366 5.484 1.00 91.81 106 GLU A CA 1
ATOM 786 C C . GLU A 1 106 ? -16.379 -6.863 5.781 1.00 91.81 106 GLU A C 1
ATOM 788 O O . GLU A 1 106 ? -17.408 -7.268 6.306 1.00 91.81 106 GLU A O 1
ATOM 793 N N . LEU A 1 107 ? -15.330 -7.666 5.570 1.00 94.06 107 LEU A N 1
ATOM 794 C CA . LEU A 1 107 ? -15.355 -9.086 5.926 1.00 94.06 107 LEU A CA 1
ATOM 795 C C . LEU A 1 107 ? -15.526 -9.302 7.438 1.00 94.06 107 LEU A C 1
ATOM 797 O O . LEU A 1 107 ? -16.261 -10.190 7.854 1.00 94.06 107 LEU A O 1
ATOM 801 N N . ALA A 1 108 ? -14.862 -8.495 8.271 1.00 93.19 108 ALA A N 1
ATOM 802 C CA . ALA A 1 108 ? -15.011 -8.573 9.723 1.00 93.19 108 ALA A CA 1
ATOM 803 C C . ALA A 1 108 ? -16.446 -8.255 10.172 1.00 93.19 108 ALA A C 1
ATOM 805 O O . ALA A 1 108 ? -16.959 -8.896 11.086 1.00 93.19 108 ALA A O 1
ATOM 806 N N . LYS A 1 109 ? -17.100 -7.291 9.512 1.00 91.44 109 LYS A N 1
ATOM 807 C CA . LYS A 1 109 ? -18.518 -6.985 9.715 1.00 91.44 109 LYS A CA 1
ATOM 808 C C . LYS A 1 109 ? -19.391 -8.171 9.308 1.00 91.44 109 LYS A C 1
ATOM 810 O O . LYS A 1 109 ? -20.226 -8.584 10.103 1.00 91.44 109 LYS A O 1
ATOM 815 N N . ASP A 1 110 ? -19.171 -8.733 8.121 1.00 92.88 110 ASP A N 1
ATOM 816 C CA . ASP A 1 110 ? -19.941 -9.878 7.625 1.00 92.88 110 ASP A CA 1
ATOM 817 C C . ASP A 1 110 ? -19.835 -11.069 8.595 1.00 92.88 110 ASP A C 1
ATOM 819 O O . ASP A 1 110 ? -20.853 -11.618 8.998 1.00 92.88 110 ASP A O 1
ATOM 823 N N . LEU A 1 111 ? -18.630 -11.375 9.091 1.00 95.50 111 LEU A N 1
ATOM 824 C CA . LEU A 1 111 ? -18.397 -12.428 10.091 1.00 95.50 111 LEU A CA 1
ATOM 825 C C . LEU A 1 111 ? -19.021 -12.143 11.465 1.00 95.50 111 LEU A C 1
ATOM 827 O O . LEU A 1 111 ? -19.329 -13.076 12.203 1.00 95.50 111 LEU A O 1
ATOM 831 N N . ALA A 1 112 ? -19.196 -10.873 11.840 1.00 93.88 112 ALA A N 1
ATOM 832 C CA . ALA A 1 112 ? -19.878 -10.514 13.082 1.00 93.88 112 ALA A CA 1
ATOM 833 C C . ALA A 1 112 ? -21.392 -10.780 13.006 1.00 93.88 112 ALA A C 1
ATOM 835 O O . ALA A 1 112 ? -22.012 -11.048 14.036 1.00 93.88 112 ALA A O 1
ATOM 836 N N . PHE A 1 113 ? -21.978 -10.712 11.805 1.00 94.12 113 PHE A N 1
ATOM 837 C CA . PHE A 1 113 ? -23.387 -11.030 11.562 1.00 94.12 113 PHE A CA 1
ATOM 838 C C . PHE A 1 113 ? -23.617 -12.503 11.202 1.00 94.12 113 PHE A C 1
ATOM 840 O O . PHE A 1 113 ? -24.668 -13.039 11.546 1.00 94.12 113 PHE A O 1
ATOM 847 N N . ASP A 1 114 ? -22.648 -13.147 10.552 1.00 96.19 114 ASP A N 1
ATOM 848 C CA . ASP A 1 114 ? -22.700 -14.548 10.132 1.00 96.19 114 ASP A CA 1
ATOM 849 C C . ASP A 1 114 ? -21.364 -15.271 10.420 1.00 96.19 114 ASP A C 1
ATOM 851 O O . ASP A 1 114 ? -20.478 -15.344 9.561 1.00 96.19 114 ASP A O 1
ATOM 855 N N . PRO A 1 115 ? -21.185 -15.805 11.644 1.00 94.62 115 PRO A N 1
ATOM 856 C CA . PRO A 1 115 ? -19.966 -16.518 12.023 1.00 94.62 115 PRO A CA 1
ATOM 857 C C . PRO A 1 115 ? -19.752 -17.839 11.272 1.00 94.62 115 PRO A C 1
ATOM 859 O O . PRO A 1 115 ? -18.609 -18.292 11.169 1.00 94.62 115 PRO A O 1
ATOM 862 N N . ASP A 1 116 ? -20.816 -18.456 10.745 1.00 94.94 116 ASP A N 1
ATOM 863 C CA . ASP A 1 116 ? -20.742 -19.756 10.064 1.00 94.94 116 ASP A CA 1
ATOM 864 C C . ASP A 1 116 ? -20.008 -19.639 8.718 1.00 94.94 116 ASP A C 1
ATOM 866 O O . ASP A 1 116 ? -19.349 -20.583 8.273 1.00 94.94 116 ASP A O 1
ATOM 870 N N . TYR A 1 117 ? -19.987 -18.439 8.126 1.00 94.62 117 TYR A N 1
ATOM 871 C CA . TYR A 1 117 ? -19.200 -18.135 6.928 1.00 94.62 117 TYR A CA 1
ATOM 872 C C . TYR A 1 117 ? -17.689 -18.404 7.101 1.00 94.62 117 TYR A C 1
ATOM 874 O O . TYR A 1 117 ? -16.959 -18.596 6.124 1.00 94.62 117 TYR A O 1
ATOM 882 N N . LEU A 1 118 ? -17.197 -18.504 8.343 1.00 94.62 118 LEU A N 1
ATOM 883 C CA . LEU A 1 118 ? -15.815 -18.879 8.639 1.00 94.62 118 LEU A CA 1
ATOM 884 C C . LEU A 1 118 ? -15.438 -20.267 8.087 1.00 94.62 118 LEU A C 1
ATOM 886 O O . LEU A 1 118 ? -14.276 -20.485 7.734 1.00 94.62 118 LEU A O 1
ATOM 890 N N . GLU A 1 119 ? -16.384 -21.204 7.989 1.00 94.19 119 GLU A N 1
ATOM 891 C CA . GLU A 1 119 ? -16.126 -22.528 7.410 1.00 94.19 119 GLU A CA 1
ATOM 892 C C . GLU A 1 119 ? -15.763 -22.426 5.919 1.00 94.19 119 GLU A C 1
ATOM 894 O O . GLU A 1 119 ? -14.767 -23.008 5.473 1.00 94.19 119 GLU A O 1
ATOM 899 N N . GLU A 1 120 ? -16.492 -21.603 5.162 1.00 93.81 120 GLU A N 1
ATOM 900 C CA . GLU A 1 120 ? -16.201 -21.347 3.749 1.00 93.81 120 GLU A CA 1
ATOM 901 C C . GLU A 1 120 ? -14.835 -20.666 3.571 1.00 93.81 120 GLU A C 1
ATOM 903 O O . GLU A 1 120 ? -14.031 -21.079 2.726 1.00 93.81 120 GLU A O 1
ATOM 908 N N . LEU A 1 121 ? -14.521 -19.677 4.414 1.00 94.56 121 LEU A N 1
ATOM 909 C CA . LEU A 1 121 ? -13.223 -18.995 4.391 1.00 94.56 121 LEU A CA 1
ATOM 910 C C . LEU A 1 121 ? -12.061 -19.945 4.704 1.00 94.56 121 LEU A C 1
ATOM 912 O O . LEU A 1 121 ? -11.006 -19.850 4.072 1.00 94.56 121 LEU A O 1
ATOM 916 N N . ASN A 1 122 ? -12.242 -20.883 5.637 1.00 93.69 122 ASN A N 1
ATOM 917 C CA . ASN A 1 122 ? -11.239 -21.907 5.935 1.00 93.69 122 ASN A CA 1
ATOM 918 C C . ASN A 1 122 ? -11.006 -22.833 4.731 1.00 93.69 122 ASN A C 1
ATOM 920 O O . ASN A 1 122 ? -9.857 -23.093 4.378 1.00 93.69 122 ASN A O 1
ATOM 924 N N . SER A 1 123 ? -12.072 -23.253 4.043 1.00 92.62 123 SER A N 1
ATOM 925 C CA . SER A 1 123 ? -11.963 -24.043 2.807 1.00 92.62 123 SER A CA 1
ATOM 926 C C . SER A 1 123 ? -11.232 -23.281 1.693 1.00 92.62 123 SER A C 1
ATOM 928 O O . SER A 1 123 ? -10.403 -23.845 0.972 1.00 92.62 123 SER A O 1
ATOM 930 N N . MET A 1 124 ? -11.486 -21.974 1.560 1.00 91.81 124 MET A N 1
ATOM 931 C CA . MET A 1 124 ? -10.771 -21.117 0.609 1.00 91.81 124 MET A CA 1
ATOM 932 C C . MET A 1 124 ? -9.288 -20.968 0.972 1.00 91.81 124 MET A C 1
ATOM 934 O O . MET A 1 124 ? -8.429 -21.082 0.095 1.00 91.81 124 MET A O 1
ATOM 938 N N . ARG A 1 125 ? -8.977 -20.757 2.256 1.00 91.31 125 ARG A N 1
ATOM 939 C CA . ARG A 1 125 ? -7.601 -20.681 2.768 1.00 91.31 125 ARG A CA 1
ATOM 940 C C . ARG A 1 125 ? -6.812 -21.939 2.423 1.00 91.31 125 ARG A C 1
ATOM 942 O O . ARG A 1 125 ? -5.681 -21.821 1.962 1.00 91.31 125 ARG A O 1
ATOM 949 N N . ASP A 1 126 ? -7.391 -23.118 2.632 1.00 89.38 126 ASP A N 1
ATOM 950 C CA . ASP A 1 126 ? -6.685 -24.384 2.411 1.00 89.38 126 ASP A CA 1
ATOM 951 C C . ASP A 1 126 ? -6.279 -24.552 0.941 1.00 89.38 126 ASP A C 1
ATOM 953 O O . ASP A 1 126 ? -5.152 -24.950 0.651 1.00 89.38 126 ASP A O 1
ATOM 957 N N . LYS A 1 127 ? -7.131 -24.124 0.001 1.00 86.44 127 LYS A N 1
ATOM 958 C CA . LYS A 1 127 ? -6.775 -24.071 -1.426 1.00 86.44 127 LYS A CA 1
ATOM 959 C C . LYS A 1 127 ? -5.611 -23.106 -1.680 1.00 86.44 127 LYS A C 1
ATOM 961 O O . LYS A 1 127 ? -4.638 -23.487 -2.318 1.00 86.44 127 LYS A O 1
ATOM 966 N N . LEU A 1 128 ? -5.666 -21.891 -1.126 1.00 84.94 128 LEU A N 1
ATOM 967 C CA . LEU A 1 128 ? -4.628 -20.867 -1.323 1.00 84.94 128 LEU A CA 1
ATOM 968 C C . LEU A 1 128 ? -3.261 -21.260 -0.742 1.00 84.94 128 LEU A C 1
ATOM 970 O O . LEU A 1 128 ? -2.235 -20.964 -1.348 1.00 84.94 128 LEU A O 1
ATOM 974 N N . LEU A 1 129 ? -3.230 -21.932 0.413 1.00 78.06 129 LEU A N 1
ATOM 975 C CA . LEU A 1 129 ? -1.984 -22.391 1.037 1.00 78.06 129 LEU A CA 1
ATOM 976 C C . LEU A 1 129 ? -1.255 -23.444 0.199 1.00 78.06 129 LEU A C 1
ATOM 978 O O . LEU A 1 129 ? -0.046 -23.602 0.349 1.00 78.06 129 LEU A O 1
ATOM 982 N N . THR A 1 130 ? -1.958 -24.142 -0.689 1.00 75.06 130 THR A N 1
ATOM 983 C CA . THR A 1 130 ? -1.343 -25.172 -1.532 1.00 75.06 130 THR A CA 1
ATOM 984 C C . THR A 1 130 ? -0.520 -24.554 -2.671 1.00 75.06 130 THR A C 1
ATOM 986 O O . THR A 1 130 ? 0.510 -25.108 -3.041 1.00 75.06 130 THR A O 1
ATOM 989 N N . ASP A 1 131 ? -0.906 -23.360 -3.138 1.00 77.12 131 ASP A N 1
ATOM 990 C CA . ASP A 1 131 ? -0.338 -22.682 -4.316 1.00 77.12 131 ASP A CA 1
ATOM 991 C C . ASP A 1 131 ? 0.373 -21.351 -3.974 1.00 77.12 131 ASP A C 1
ATOM 993 O O . ASP A 1 131 ? 0.535 -20.470 -4.821 1.00 77.12 131 ASP A O 1
ATOM 997 N N . HIS A 1 132 ? 0.777 -21.155 -2.715 1.00 83.25 132 HIS A N 1
ATOM 998 C CA . HIS A 1 132 ? 1.366 -19.891 -2.269 1.00 83.25 132 HIS A CA 1
ATOM 999 C C . HIS A 1 132 ? 2.808 -19.691 -2.782 1.00 83.25 132 HIS A C 1
ATOM 1001 O O . HIS A 1 132 ? 3.669 -20.562 -2.658 1.00 83.25 132 HIS A O 1
ATOM 1007 N N . THR A 1 133 ? 3.113 -18.493 -3.292 1.00 86.00 133 THR A N 1
ATOM 1008 C CA . THR A 1 133 ? 4.470 -18.125 -3.733 1.00 86.00 133 THR A CA 1
ATOM 1009 C C . THR A 1 133 ? 5.226 -17.399 -2.622 1.00 86.00 133 THR A C 1
ATOM 1011 O O . THR A 1 133 ? 4.980 -16.223 -2.350 1.00 86.00 133 THR A O 1
ATOM 1014 N N . MET A 1 134 ? 6.199 -18.070 -2.005 1.00 89.62 134 MET A N 1
ATOM 1015 C CA . MET A 1 134 ? 7.087 -17.454 -1.013 1.00 89.62 134 MET A CA 1
ATOM 1016 C C . MET A 1 134 ? 8.151 -16.582 -1.690 1.00 89.62 134 MET A C 1
ATOM 1018 O O . MET A 1 134 ? 9.090 -17.087 -2.303 1.00 89.62 134 MET A O 1
ATOM 1022 N N . PHE A 1 135 ? 8.045 -15.259 -1.547 1.00 92.50 135 PHE A N 1
ATOM 1023 C CA . PHE A 1 135 ? 9.003 -14.319 -2.150 1.00 92.50 135 PHE A CA 1
ATOM 1024 C C . PHE A 1 135 ? 10.423 -14.457 -1.596 1.00 92.50 135 PHE A C 1
ATOM 1026 O O . PHE A 1 135 ? 11.381 -14.301 -2.345 1.00 92.50 135 PHE A O 1
ATOM 1033 N N . VAL A 1 136 ? 10.572 -14.811 -0.316 1.00 89.62 136 VAL A N 1
ATOM 1034 C CA . VAL A 1 136 ? 11.889 -14.996 0.323 1.00 89.62 136 VAL A CA 1
ATOM 1035 C C . VAL A 1 136 ? 12.704 -16.102 -0.358 1.00 89.62 136 VAL A C 1
ATOM 1037 O O . VAL A 1 136 ? 13.920 -15.986 -0.470 1.00 89.62 136 VAL A O 1
ATOM 1040 N N . SER A 1 137 ? 12.043 -17.158 -0.835 1.00 90.44 137 SER A N 1
ATOM 1041 C CA . SER A 1 137 ? 12.678 -18.279 -1.535 1.00 90.44 137 SER A CA 1
ATOM 1042 C C . SER A 1 137 ? 12.599 -18.169 -3.060 1.00 90.44 137 SER A C 1
ATOM 1044 O O . SER A 1 137 ? 13.007 -19.094 -3.755 1.00 90.44 137 SER A O 1
ATOM 1046 N N . SER A 1 138 ? 12.042 -17.080 -3.598 1.00 95.00 138 SER A N 1
ATOM 1047 C CA . SER A 1 138 ? 11.875 -16.899 -5.039 1.00 95.00 1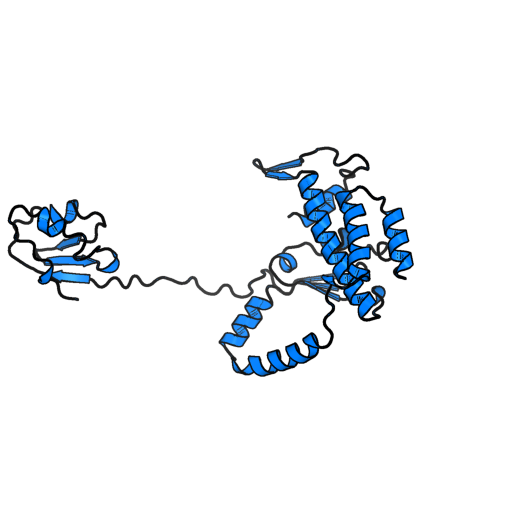38 SER A CA 1
ATOM 1048 C C . SER A 1 138 ? 13.097 -16.205 -5.637 1.00 95.00 138 SER A C 1
ATOM 1050 O O . SER A 1 138 ? 13.320 -15.014 -5.412 1.00 95.00 138 SER A O 1
ATOM 1052 N N . ASP A 1 139 ? 13.862 -16.939 -6.449 1.00 94.81 139 ASP A N 1
ATOM 1053 C CA . ASP A 1 139 ? 14.966 -16.366 -7.229 1.00 94.81 139 ASP A CA 1
ATOM 1054 C C . ASP A 1 139 ? 14.466 -15.259 -8.171 1.00 94.81 139 ASP A C 1
ATOM 1056 O O . ASP A 1 139 ? 15.108 -14.219 -8.291 1.00 94.81 139 ASP A O 1
ATOM 1060 N N . ILE A 1 140 ? 13.271 -15.435 -8.752 1.00 95.38 140 ILE A N 1
ATOM 1061 C CA . ILE A 1 140 ? 12.614 -14.436 -9.608 1.00 95.38 140 ILE A CA 1
ATOM 1062 C C . ILE A 1 140 ? 12.382 -13.138 -8.827 1.00 95.38 140 ILE A C 1
ATOM 1064 O O . ILE A 1 140 ? 12.758 -12.065 -9.298 1.00 95.38 140 ILE A O 1
ATOM 1068 N N . PHE A 1 141 ? 11.798 -13.219 -7.625 1.00 97.12 141 PHE A N 1
ATOM 1069 C CA . PHE A 1 141 ? 11.553 -12.028 -6.809 1.00 97.12 141 PHE A CA 1
ATOM 1070 C C . PHE A 1 141 ? 12.852 -11.340 -6.410 1.00 97.12 141 PHE A C 1
ATOM 1072 O O . PHE A 1 141 ? 12.963 -10.124 -6.557 1.00 97.12 141 PHE A O 1
ATOM 1079 N N . ARG A 1 142 ? 13.840 -12.104 -5.923 1.00 96.62 142 ARG A N 1
ATOM 1080 C CA . ARG A 1 142 ? 15.144 -11.563 -5.521 1.00 96.62 142 ARG A CA 1
ATOM 1081 C C . ARG A 1 142 ? 15.785 -10.789 -6.669 1.00 96.62 142 ARG A C 1
ATOM 1083 O O . ARG A 1 142 ? 16.250 -9.664 -6.472 1.00 96.62 142 ARG A O 1
ATOM 1090 N N . ASP A 1 143 ? 15.793 -11.373 -7.858 1.00 95.81 143 ASP A N 1
ATOM 1091 C CA . ASP A 1 143 ? 16.415 -10.776 -9.029 1.00 95.81 143 ASP A CA 1
ATOM 1092 C C . ASP A 1 143 ? 15.644 -9.532 -9.491 1.00 95.81 143 ASP A C 1
ATOM 1094 O O . ASP A 1 143 ? 16.239 -8.462 -9.633 1.00 95.81 143 ASP A O 1
ATOM 1098 N N . LEU A 1 144 ? 14.320 -9.628 -9.660 1.00 96.75 144 LEU A N 1
ATOM 1099 C CA . LEU A 1 144 ? 13.479 -8.491 -10.051 1.00 96.75 144 LEU A CA 1
ATOM 1100 C C . LEU A 1 144 ? 13.581 -7.340 -9.047 1.00 96.75 144 LEU A C 1
ATOM 1102 O O . LEU A 1 144 ? 13.792 -6.197 -9.450 1.00 96.75 144 LEU A O 1
ATOM 1106 N N . TYR A 1 145 ? 13.509 -7.628 -7.746 1.00 97.19 145 TYR A N 1
ATOM 1107 C CA . TYR A 1 145 ? 13.647 -6.611 -6.709 1.00 97.19 145 TYR A CA 1
ATOM 1108 C C . TYR A 1 145 ? 15.044 -5.980 -6.694 1.00 97.19 145 TYR A C 1
ATOM 1110 O O . TYR A 1 145 ? 15.170 -4.787 -6.439 1.00 97.19 145 TYR A O 1
ATOM 1118 N N . THR A 1 146 ? 16.097 -6.726 -7.031 1.00 97.00 146 THR A N 1
ATOM 1119 C CA . THR A 1 146 ? 17.447 -6.156 -7.170 1.00 97.00 146 THR A CA 1
ATOM 1120 C C . THR A 1 146 ? 17.502 -5.117 -8.293 1.00 97.00 146 THR A C 1
ATOM 1122 O O . THR A 1 146 ? 18.114 -4.059 -8.132 1.00 97.00 146 THR A O 1
ATOM 1125 N N . TYR A 1 147 ? 16.837 -5.373 -9.423 1.00 96.44 147 TYR A N 1
ATOM 1126 C CA . TYR A 1 147 ? 16.748 -4.390 -10.505 1.00 96.44 147 TYR A CA 1
ATOM 1127 C C . TYR A 1 147 ? 15.886 -3.181 -10.131 1.00 96.44 147 TYR A C 1
ATOM 1129 O O . TYR A 1 147 ? 16.271 -2.051 -10.426 1.00 96.44 147 TYR A O 1
ATOM 1137 N N . GLU A 1 148 ? 14.766 -3.404 -9.443 1.00 96.62 148 GLU A N 1
ATOM 1138 C CA . GLU A 1 148 ? 13.927 -2.337 -8.888 1.00 96.62 148 GLU A CA 1
ATOM 1139 C C . GLU A 1 148 ? 14.711 -1.447 -7.927 1.00 96.62 148 GLU A C 1
ATOM 1141 O O . GLU A 1 148 ? 14.718 -0.226 -8.069 1.00 96.62 148 GLU A O 1
ATOM 1146 N N . TYR A 1 149 ? 15.426 -2.054 -6.982 1.00 96.44 149 TYR A N 1
ATOM 1147 C CA . TYR A 1 149 ? 16.282 -1.351 -6.039 1.00 96.44 149 TYR A CA 1
ATOM 1148 C C . TYR A 1 149 ? 17.346 -0.537 -6.776 1.00 96.44 149 TYR A C 1
ATOM 1150 O O . TYR A 1 149 ? 17.536 0.645 -6.494 1.00 96.44 149 TYR A O 1
ATOM 1158 N N . GLY A 1 150 ? 18.000 -1.133 -7.774 1.00 95.38 150 GLY A N 1
ATOM 1159 C CA . GLY A 1 150 ? 18.985 -0.425 -8.575 1.00 95.38 150 GLY A CA 1
ATOM 1160 C C . GLY A 1 150 ? 18.394 0.771 -9.331 1.00 95.38 150 GLY A C 1
ATOM 1161 O O . GLY A 1 150 ? 19.030 1.820 -9.384 1.00 95.38 150 GLY A O 1
ATOM 1162 N N . TYR A 1 151 ? 17.182 0.648 -9.880 1.00 93.50 151 TYR A N 1
ATOM 1163 C CA . TYR A 1 151 ? 16.475 1.743 -10.556 1.00 93.50 151 TYR A CA 1
ATOM 1164 C C . TYR A 1 151 ? 16.089 2.866 -9.589 1.00 93.50 151 TYR A C 1
ATOM 1166 O O . TYR A 1 151 ? 16.390 4.031 -9.843 1.00 93.50 151 TYR A O 1
ATOM 1174 N N . TRP A 1 152 ? 15.466 2.524 -8.463 1.00 94.00 152 TRP A N 1
ATOM 1175 C CA . TRP A 1 152 ? 14.918 3.507 -7.531 1.00 94.00 152 TRP A CA 1
ATOM 1176 C C . TRP A 1 152 ? 15.956 4.145 -6.606 1.00 94.00 152 TRP A C 1
ATOM 1178 O O . TRP A 1 152 ? 15.841 5.330 -6.295 1.00 94.00 152 TRP A O 1
ATOM 1188 N N . ALA A 1 153 ? 16.945 3.382 -6.139 1.00 91.69 153 ALA A N 1
ATOM 1189 C CA . ALA A 1 153 ? 17.883 3.824 -5.107 1.00 91.69 153 ALA A CA 1
ATOM 1190 C C . ALA A 1 153 ? 19.271 4.180 -5.662 1.00 91.69 153 ALA A C 1
ATOM 1192 O O . ALA A 1 153 ? 19.844 5.190 -5.249 1.00 91.69 153 ALA A O 1
ATOM 1193 N N . GLU A 1 154 ? 19.775 3.404 -6.626 1.00 90.38 154 GLU A N 1
ATOM 1194 C CA . GLU A 1 154 ? 21.174 3.466 -7.090 1.00 90.38 154 GLU A CA 1
ATOM 1195 C C . GLU A 1 154 ? 21.353 4.170 -8.448 1.00 90.38 154 GLU A C 1
ATOM 1197 O O . GLU A 1 154 ? 22.452 4.196 -9.000 1.00 90.38 154 GLU A O 1
ATOM 1202 N N . GLY A 1 155 ? 20.284 4.738 -9.018 1.00 86.94 155 GLY A N 1
ATOM 1203 C CA . GLY A 1 155 ? 20.356 5.498 -10.271 1.00 86.94 155 GLY A CA 1
ATOM 1204 C C . GLY A 1 155 ? 20.571 4.637 -11.520 1.00 86.94 155 GLY A C 1
ATOM 1205 O O . GLY A 1 155 ? 21.108 5.115 -12.520 1.00 86.94 155 GLY A O 1
ATOM 1206 N N . MET A 1 156 ? 20.167 3.362 -11.500 1.00 92.12 156 MET A N 1
ATOM 1207 C CA . MET A 1 156 ? 20.198 2.521 -12.697 1.00 92.12 156 MET A CA 1
ATOM 1208 C C . MET A 1 156 ? 19.334 3.149 -13.806 1.00 92.12 156 MET A C 1
ATOM 1210 O O . MET A 1 156 ? 18.151 3.404 -13.583 1.00 92.12 156 MET A O 1
ATOM 1214 N N . PRO A 1 157 ? 19.858 3.319 -15.035 1.00 90.94 157 PRO A N 1
ATOM 1215 C CA . PRO A 1 157 ? 19.061 3.834 -16.143 1.00 90.94 157 PRO A CA 1
ATOM 1216 C C . PRO A 1 157 ? 17.871 2.928 -16.479 1.00 90.94 157 PRO A C 1
ATOM 1218 O O . PRO A 1 157 ? 18.012 1.701 -16.535 1.00 90.94 157 PRO A O 1
ATOM 1221 N N . LEU A 1 158 ? 16.724 3.525 -16.825 1.00 89.69 158 LEU A N 1
ATOM 1222 C CA . LEU A 1 158 ? 15.506 2.791 -17.200 1.00 89.69 158 LEU A CA 1
ATOM 1223 C C . LEU A 1 158 ? 15.737 1.809 -18.362 1.00 89.69 158 LEU A C 1
ATOM 1225 O O . LEU A 1 158 ? 15.177 0.717 -18.379 1.00 89.69 158 LEU A O 1
ATOM 1229 N N . SER A 1 159 ? 16.605 2.158 -19.317 1.00 92.50 159 SER A N 1
ATOM 1230 C CA . SER A 1 159 ? 16.976 1.277 -20.434 1.00 92.50 159 SER A CA 1
ATOM 1231 C C . SER A 1 159 ? 17.654 -0.016 -19.970 1.00 92.50 159 SER A C 1
ATOM 1233 O O . SER A 1 159 ? 17.452 -1.073 -20.565 1.00 92.50 159 SER A O 1
ATOM 1235 N N . ARG A 1 160 ? 18.436 0.037 -18.885 1.00 93.31 160 ARG A N 1
ATOM 1236 C CA . ARG A 1 160 ? 19.047 -1.151 -18.282 1.00 93.31 160 ARG A CA 1
ATOM 1237 C C . ARG A 1 160 ? 18.013 -1.984 -17.536 1.00 93.31 160 ARG A C 1
ATOM 1239 O O . ARG A 1 160 ? 18.088 -3.205 -17.636 1.00 93.31 160 ARG A O 1
ATOM 1246 N N . TYR A 1 161 ? 17.060 -1.344 -16.859 1.00 93.50 161 TYR A N 1
ATOM 1247 C CA . TYR A 1 161 ? 15.956 -2.055 -16.220 1.00 93.50 161 TYR A CA 1
ATOM 1248 C C . TYR A 1 161 ? 15.076 -2.780 -17.252 1.00 93.50 161 TYR A C 1
ATOM 1250 O O . TYR A 1 161 ? 14.827 -3.972 -17.104 1.00 93.50 161 TYR A O 1
ATOM 1258 N N . ARG A 1 162 ? 14.717 -2.119 -18.362 1.00 94.19 162 ARG A N 1
ATOM 1259 C CA . ARG A 1 162 ? 13.983 -2.742 -19.481 1.00 94.19 162 ARG A CA 1
ATOM 1260 C C . ARG A 1 162 ? 14.675 -4.004 -19.997 1.00 94.19 162 ARG A C 1
ATOM 1262 O O . ARG A 1 162 ? 14.053 -5.053 -20.014 1.00 94.19 162 ARG A O 1
ATOM 1269 N N . ARG A 1 163 ? 15.982 -3.955 -20.274 1.00 93.75 163 ARG A N 1
ATOM 1270 C CA . ARG A 1 163 ? 16.747 -5.149 -20.692 1.00 93.75 163 ARG A CA 1
ATOM 1271 C C . ARG A 1 163 ? 16.750 -6.287 -19.672 1.00 93.75 163 ARG A C 1
ATOM 1273 O O . ARG A 1 163 ? 16.959 -7.438 -20.042 1.00 93.75 163 ARG A O 1
ATOM 1280 N N . ALA A 1 164 ? 16.603 -5.986 -18.383 1.00 92.94 164 ALA A N 1
ATOM 1281 C CA . ALA A 1 164 ? 16.468 -7.026 -17.371 1.00 92.94 164 ALA A CA 1
ATOM 1282 C C . ALA A 1 164 ? 15.105 -7.721 -17.482 1.00 92.94 164 ALA A C 1
ATOM 1284 O O . ALA A 1 164 ? 15.054 -8.945 -17.427 1.00 92.94 164 ALA A O 1
ATOM 1285 N N . LEU A 1 165 ? 14.037 -6.953 -17.708 1.00 93.94 165 LEU A N 1
ATOM 1286 C CA . LEU A 1 165 ? 12.681 -7.454 -17.941 1.00 93.94 165 LEU A CA 1
ATOM 1287 C C . LEU A 1 165 ? 12.593 -8.338 -19.200 1.00 93.94 165 LEU A C 1
ATOM 1289 O O . LEU A 1 165 ? 11.974 -9.398 -19.154 1.00 93.94 165 LEU A O 1
ATOM 1293 N N . GLU A 1 166 ? 13.297 -7.989 -20.278 1.00 93.38 166 GLU A N 1
ATOM 1294 C CA . GLU A 1 166 ? 13.348 -8.797 -21.515 1.00 93.38 166 GLU A CA 1
ATOM 1295 C C . GLU A 1 166 ? 13.831 -10.240 -21.256 1.00 93.38 166 GLU A C 1
ATOM 1297 O O . GLU A 1 166 ? 13.319 -11.206 -21.819 1.00 93.38 166 GLU A O 1
ATOM 1302 N N . ARG A 1 167 ? 14.763 -10.434 -20.310 1.00 92.38 167 ARG A N 1
ATOM 1303 C CA . ARG A 1 167 ? 15.262 -11.774 -19.925 1.00 92.38 167 ARG A CA 1
ATOM 1304 C C . ARG A 1 167 ? 14.204 -12.647 -19.254 1.00 92.38 167 ARG A C 1
ATOM 1306 O O . ARG A 1 167 ? 14.352 -13.864 -19.234 1.00 92.38 167 ARG A O 1
ATOM 1313 N N . TYR A 1 168 ? 13.166 -12.022 -18.708 1.00 92.56 168 TYR A N 1
ATOM 1314 C CA . TYR A 1 168 ? 12.005 -12.682 -18.121 1.00 92.56 168 TYR A CA 1
ATOM 1315 C C . TYR A 1 168 ? 10.840 -12.808 -19.117 1.00 92.56 168 TYR A C 1
ATOM 1317 O O . TYR A 1 168 ? 9.748 -13.207 -18.721 1.00 92.56 168 TYR A O 1
ATOM 1325 N N . GLY A 1 169 ? 11.052 -12.476 -20.398 1.00 91.81 169 GLY A N 1
ATOM 1326 C CA . GLY A 1 169 ? 10.027 -12.553 -21.440 1.00 91.81 169 GLY A CA 1
ATOM 1327 C C . GLY A 1 169 ? 8.919 -11.508 -21.295 1.00 91.81 169 GLY A C 1
ATOM 1328 O O . GLY A 1 169 ? 7.813 -11.717 -21.785 1.00 91.81 169 GLY A O 1
ATOM 1329 N N . VAL A 1 170 ? 9.189 -10.402 -20.595 1.00 90.38 170 VAL A N 1
ATOM 1330 C CA . VAL A 1 170 ? 8.234 -9.304 -20.367 1.00 90.38 170 VAL A CA 1
ATOM 1331 C C . VAL A 1 170 ? 8.676 -8.037 -21.106 1.00 90.38 170 VAL A C 1
ATOM 1333 O O . VAL A 1 170 ? 8.817 -6.951 -20.536 1.00 90.38 170 VAL A O 1
ATOM 1336 N N . ASP A 1 171 ? 8.917 -8.200 -22.406 1.00 87.94 171 ASP A N 1
ATOM 1337 C CA . ASP A 1 171 ? 9.310 -7.130 -23.322 1.00 87.94 171 ASP A CA 1
ATOM 1338 C C . ASP A 1 171 ? 8.229 -6.043 -23.402 1.00 87.94 171 ASP A C 1
ATOM 1340 O O . ASP A 1 171 ? 7.033 -6.323 -23.493 1.00 87.94 171 ASP A O 1
ATOM 1344 N N . GLY A 1 172 ? 8.643 -4.776 -23.360 1.00 88.19 172 GLY A N 1
ATOM 1345 C CA . GLY A 1 172 ? 7.722 -3.639 -23.464 1.00 88.19 172 GLY A CA 1
ATOM 1346 C C . GLY A 1 172 ? 6.740 -3.484 -22.294 1.00 88.19 172 GLY A C 1
ATOM 1347 O O . GLY A 1 172 ? 5.808 -2.685 -22.382 1.00 88.19 172 GLY A O 1
ATOM 1348 N N . TYR A 1 173 ? 6.953 -4.190 -21.175 1.00 91.50 173 TYR A N 1
ATOM 1349 C CA . TYR A 1 173 ? 6.082 -4.131 -19.993 1.00 91.50 173 TYR A CA 1
ATOM 1350 C C . TYR A 1 173 ? 5.805 -2.694 -19.521 1.00 91.50 173 TYR A C 1
ATOM 1352 O O . TYR A 1 173 ? 4.686 -2.371 -19.143 1.00 91.50 173 TYR A O 1
ATOM 1360 N N . LEU A 1 174 ? 6.804 -1.809 -19.586 1.00 91.19 174 LEU A N 1
ATOM 1361 C CA . LEU A 1 174 ? 6.703 -0.409 -19.146 1.00 91.19 174 LEU A CA 1
ATOM 1362 C C . LEU A 1 174 ? 6.234 0.566 -20.241 1.00 91.19 174 LEU A C 1
ATOM 1364 O O . LEU A 1 174 ? 6.224 1.775 -20.013 1.00 91.19 174 LEU A O 1
ATOM 1368 N N . ASP A 1 175 ? 5.891 0.078 -21.433 1.00 89.56 175 ASP A N 1
ATOM 1369 C CA . ASP A 1 175 ? 5.550 0.938 -22.574 1.00 89.56 175 ASP A CA 1
ATOM 1370 C C . ASP A 1 175 ? 4.060 1.292 -22.626 1.00 89.56 175 ASP A C 1
ATOM 1372 O O . ASP A 1 175 ? 3.675 2.239 -23.308 1.00 89.56 175 ASP A O 1
ATOM 1376 N N . GLN A 1 176 ? 3.224 0.571 -21.877 1.00 86.06 176 GLN A N 1
ATOM 1377 C CA . GLN A 1 176 ? 1.793 0.844 -21.775 1.00 86.06 176 GLN A CA 1
ATOM 1378 C C . GLN A 1 176 ? 1.530 2.035 -20.858 1.00 86.06 176 GLN A C 1
ATOM 1380 O O . GLN A 1 176 ? 1.772 1.970 -19.649 1.00 86.06 176 GLN A O 1
ATOM 1385 N N . LYS A 1 177 ? 0.996 3.110 -21.435 1.00 81.12 177 LYS A N 1
ATOM 1386 C CA . LYS A 1 177 ? 0.783 4.388 -20.739 1.00 81.12 177 LYS A CA 1
ATOM 1387 C C . LYS A 1 177 ? -0.669 4.843 -20.722 1.00 81.12 177 LYS A C 1
ATOM 1389 O O . LYS A 1 177 ? -0.985 5.833 -20.074 1.00 81.12 177 LYS A O 1
ATOM 1394 N N . GLU A 1 178 ? -1.568 4.142 -21.406 1.00 92.81 178 GLU A N 1
ATOM 1395 C CA . GLU A 1 178 ? -2.973 4.527 -21.456 1.00 92.81 178 GLU A CA 1
ATOM 1396 C C . GLU A 1 178 ? -3.570 4.522 -20.041 1.00 92.81 178 GLU A C 1
ATOM 1398 O O . GLU A 1 178 ? -3.423 3.529 -19.316 1.00 92.81 178 GLU A O 1
ATOM 1403 N N . PRO A 1 179 ? -4.256 5.596 -19.616 1.00 95.00 179 PRO A N 1
ATOM 1404 C CA . PRO A 1 179 ? -4.858 5.634 -18.294 1.00 95.00 179 PRO A CA 1
ATOM 1405 C C . PRO A 1 179 ? -5.954 4.561 -18.186 1.00 95.00 179 PRO A C 1
ATOM 1407 O O . PRO A 1 179 ? -6.732 4.374 -19.128 1.00 95.00 179 PRO A O 1
ATOM 1410 N N . PRO A 1 180 ? -6.052 3.839 -17.056 1.00 96.62 180 PRO A N 1
ATOM 1411 C CA . PRO A 1 180 ? -7.135 2.893 -16.856 1.00 96.62 180 PRO A CA 1
ATOM 1412 C C . PRO A 1 180 ? -8.448 3.653 -16.654 1.00 96.62 180 PRO A C 1
ATOM 1414 O O . PRO A 1 180 ? -8.477 4.744 -16.079 1.00 96.62 180 PRO A O 1
ATOM 1417 N N . ARG A 1 181 ? -9.565 3.033 -17.035 1.00 97.81 181 ARG A N 1
ATOM 1418 C CA . ARG A 1 181 ? -10.864 3.433 -16.494 1.00 97.81 181 ARG A CA 1
ATOM 1419 C C . ARG A 1 181 ? -10.836 3.218 -14.980 1.00 97.81 181 ARG A C 1
ATOM 1421 O O . ARG A 1 181 ? -10.398 2.165 -14.514 1.00 97.81 181 ARG A O 1
ATOM 1428 N N . VAL A 1 182 ? -11.323 4.197 -14.226 1.00 97.12 182 VAL A N 1
ATOM 1429 C CA . VAL A 1 182 ? -11.390 4.130 -12.764 1.00 97.12 182 VAL A CA 1
ATOM 1430 C C . VAL A 1 182 ? -12.838 3.980 -12.326 1.00 97.12 182 VAL A C 1
ATOM 1432 O O . VAL A 1 182 ? -13.648 4.881 -12.526 1.00 97.12 182 VAL A O 1
ATOM 1435 N N . ASP A 1 183 ? -13.138 2.849 -11.697 1.00 96.75 183 ASP A N 1
ATOM 1436 C CA . ASP A 1 183 ? -14.416 2.597 -11.041 1.00 96.75 183 ASP A CA 1
ATOM 1437 C C . ASP A 1 183 ? -14.214 2.745 -9.528 1.00 96.75 183 ASP A C 1
ATOM 1439 O O . ASP A 1 183 ? -13.709 1.846 -8.846 1.00 96.75 183 ASP A O 1
ATOM 1443 N N . ARG A 1 184 ? -14.602 3.904 -8.994 1.00 94.31 184 ARG A N 1
ATOM 1444 C CA . ARG A 1 184 ? -14.618 4.144 -7.551 1.00 94.31 184 ARG A CA 1
ATOM 1445 C C . ARG A 1 184 ? -15.957 3.686 -6.988 1.00 94.31 184 ARG A C 1
ATOM 1447 O O . ARG A 1 184 ? -16.953 4.386 -7.136 1.00 94.31 184 ARG A O 1
ATOM 1454 N N . LEU A 1 185 ? -15.979 2.502 -6.371 1.00 91.38 185 LEU A N 1
ATOM 1455 C CA . LEU A 1 185 ? -17.224 1.915 -5.861 1.00 91.38 185 LEU A CA 1
ATOM 1456 C C . LEU A 1 185 ? -17.729 2.621 -4.597 1.00 91.38 185 LEU A C 1
ATOM 1458 O O . LEU A 1 185 ? -18.931 2.644 -4.355 1.00 91.38 185 LEU A O 1
ATOM 1462 N N . TYR A 1 186 ? -16.818 3.203 -3.811 1.00 86.94 186 TYR A N 1
ATOM 1463 C CA . TYR A 1 186 ? -17.133 3.869 -2.549 1.00 86.94 186 TYR A CA 1
ATOM 1464 C C . TYR A 1 186 ? -16.360 5.180 -2.406 1.00 86.94 186 TYR A C 1
ATOM 1466 O O . TYR A 1 186 ? -15.206 5.302 -2.826 1.00 86.94 186 TYR A O 1
ATOM 1474 N N . GLU A 1 187 ? -16.993 6.174 -1.785 1.00 86.06 187 GLU A N 1
ATOM 1475 C CA . GLU A 1 187 ? -16.359 7.467 -1.519 1.00 86.06 187 GLU A CA 1
ATOM 1476 C C . GLU A 1 187 ? -15.253 7.351 -0.461 1.00 86.06 187 GLU A C 1
ATOM 1478 O O . GLU A 1 187 ? -14.207 7.983 -0.579 1.00 86.06 187 GLU A O 1
ATOM 1483 N N . ARG A 1 188 ? -15.443 6.510 0.554 1.00 87.56 188 ARG A N 1
ATOM 1484 C CA . ARG A 1 188 ? -14.473 6.278 1.628 1.00 87.56 188 ARG A CA 1
ATOM 1485 C C . ARG A 1 188 ? -14.119 4.804 1.710 1.00 87.56 188 ARG A C 1
ATOM 1487 O O . ARG A 1 188 ? -14.819 3.955 1.162 1.00 87.56 188 ARG A O 1
ATOM 1494 N N . ASP A 1 189 ? -13.017 4.511 2.388 1.00 85.56 189 ASP A N 1
ATOM 1495 C CA . ASP A 1 189 ? -12.572 3.138 2.607 1.00 85.56 189 ASP A CA 1
ATOM 1496 C C . ASP A 1 189 ? -13.498 2.396 3.576 1.00 85.56 189 ASP A C 1
ATOM 1498 O O . ASP A 1 189 ? -13.720 1.199 3.411 1.00 85.56 189 ASP A O 1
ATOM 1502 N N . ILE A 1 190 ? -14.103 3.124 4.516 1.00 87.38 190 ILE A N 1
ATOM 1503 C CA . ILE A 1 190 ? -15.188 2.649 5.376 1.00 87.38 190 ILE A CA 1
ATOM 1504 C C . ILE A 1 190 ? -16.522 3.102 4.777 1.00 87.38 190 ILE A C 1
ATOM 1506 O O . ILE A 1 190 ? -16.772 4.305 4.644 1.00 87.38 190 ILE A O 1
ATOM 1510 N N . ARG A 1 191 ? -17.376 2.139 4.413 1.00 82.31 191 ARG A N 1
ATOM 1511 C CA . ARG A 1 191 ? -18.667 2.405 3.759 1.00 82.31 191 ARG A CA 1
ATOM 1512 C C . ARG A 1 191 ? -19.652 3.054 4.724 1.00 82.31 191 ARG A C 1
ATOM 1514 O O . ARG A 1 191 ? -20.202 4.115 4.441 1.00 82.31 191 ARG A O 1
ATOM 1521 N N . GLU A 1 192 ? -19.796 2.441 5.891 1.00 81.81 192 GLU A N 1
ATOM 1522 C CA . GLU A 1 192 ? -20.678 2.876 6.966 1.00 81.81 192 GLU A CA 1
ATOM 1523 C C . GLU A 1 192 ? -19.837 3.094 8.221 1.00 81.81 192 GLU A C 1
ATOM 1525 O O . GLU A 1 192 ? -19.319 2.149 8.806 1.00 81.81 192 GLU A O 1
ATOM 1530 N N . ILE A 1 193 ? -19.665 4.356 8.621 1.00 79.06 193 ILE A N 1
ATOM 1531 C CA . ILE A 1 193 ? -18.906 4.704 9.835 1.00 79.06 193 ILE A CA 1
ATOM 1532 C C . ILE A 1 193 ? -19.682 4.305 11.102 1.00 79.06 193 ILE A C 1
ATOM 1534 O O . ILE A 1 193 ? -19.078 4.105 12.152 1.00 79.06 193 ILE A O 1
ATOM 1538 N N . GLY A 1 194 ? -21.006 4.156 10.992 1.00 77.56 194 GLY A N 1
ATOM 1539 C CA . GLY A 1 194 ? -21.890 3.960 12.134 1.00 77.56 194 GLY A CA 1
ATOM 1540 C C . GLY A 1 194 ? -21.976 5.206 13.016 1.00 77.56 194 GLY A C 1
ATOM 1541 O O . GLY A 1 194 ? -21.550 6.301 12.636 1.00 77.56 194 GLY A O 1
ATOM 1542 N N . GLU A 1 195 ? -22.555 5.034 14.199 1.00 82.44 195 GLU A N 1
ATOM 1543 C CA . GLU A 1 195 ? -22.588 6.063 15.236 1.00 82.44 195 GLU A CA 1
ATOM 1544 C C . GLU A 1 195 ? -21.344 5.974 16.128 1.00 82.44 195 GLU A C 1
ATOM 1546 O O . GLU A 1 195 ? -20.734 4.916 16.290 1.00 82.44 195 GLU A O 1
ATOM 1551 N N . SER A 1 196 ? -20.953 7.099 16.726 1.00 73.94 196 SER A N 1
ATOM 1552 C CA . SER A 1 196 ? -19.880 7.110 17.717 1.00 73.94 196 SER A CA 1
ATOM 1553 C C . SER A 1 196 ? -20.303 6.356 18.977 1.00 73.94 196 SER A C 1
ATOM 1555 O O . SER A 1 196 ? -21.406 6.567 19.480 1.00 73.94 196 SER A O 1
ATOM 1557 N N . LEU A 1 197 ? -19.397 5.562 19.549 1.00 74.38 197 LEU A N 1
ATOM 1558 C CA . LEU A 1 197 ? -19.588 4.982 20.877 1.00 74.38 197 LEU A CA 1
ATOM 1559 C C . LEU A 1 197 ? -19.620 6.097 21.930 1.00 74.38 197 LEU A C 1
ATOM 1561 O O . LEU A 1 197 ? -18.664 6.864 22.060 1.00 74.38 197 LEU A O 1
ATOM 1565 N N . SER A 1 198 ? -20.695 6.164 22.710 1.00 72.31 198 SER A N 1
ATOM 1566 C CA . SER A 1 198 ? -20.719 6.918 23.958 1.00 72.31 198 SER A CA 1
ATOM 1567 C C . SER A 1 198 ? -20.340 5.978 25.100 1.00 72.31 198 SER A C 1
ATOM 1569 O O . SER A 1 198 ? -20.965 4.942 25.322 1.00 72.31 198 SER A O 1
ATOM 1571 N N . ALA A 1 199 ? -19.276 6.318 25.827 1.00 70.44 199 ALA A N 1
ATOM 1572 C CA . ALA A 1 199 ? -18.988 5.643 27.082 1.00 70.44 199 ALA A CA 1
ATOM 1573 C C . ALA A 1 199 ? -20.076 6.044 28.082 1.00 70.44 199 ALA A C 1
ATOM 1575 O O . ALA A 1 199 ? -20.232 7.225 28.398 1.00 70.44 199 ALA A O 1
ATOM 1576 N N . LEU A 1 200 ? -20.846 5.070 28.561 1.00 69.06 200 LEU A N 1
ATOM 1577 C CA . LEU A 1 200 ? -21.754 5.302 29.673 1.00 69.06 200 LEU A CA 1
ATOM 1578 C C . LEU A 1 200 ? -20.887 5.496 30.927 1.00 69.06 200 LEU A C 1
ATOM 1580 O O . LEU A 1 200 ? -20.159 4.580 31.311 1.00 69.06 200 LEU A O 1
ATOM 1584 N N . ASP A 1 201 ? -20.932 6.676 31.552 1.00 65.31 201 ASP A N 1
ATOM 1585 C CA . ASP A 1 201 ? -20.293 6.898 32.856 1.00 65.31 201 ASP A CA 1
ATOM 1586 C C . ASP A 1 201 ? -21.134 6.210 33.938 1.00 65.31 201 ASP A C 1
ATOM 1588 O O . ASP A 1 201 ? -21.959 6.820 34.617 1.00 65.31 201 ASP A O 1
ATOM 1592 N N . ILE A 1 202 ? -20.962 4.893 34.054 1.00 68.38 202 ILE A N 1
ATOM 1593 C CA . ILE A 1 202 ? -21.515 4.093 35.145 1.00 68.38 202 ILE A CA 1
ATOM 1594 C C . ILE A 1 202 ? -20.553 4.225 36.329 1.00 68.38 202 ILE A C 1
ATOM 1596 O O . ILE A 1 202 ? -19.886 3.269 36.712 1.00 68.38 202 ILE A O 1
ATOM 1600 N N . SER A 1 203 ? -20.424 5.426 36.889 1.00 69.88 203 SER A N 1
ATOM 1601 C CA . SER A 1 203 ? -19.763 5.619 38.178 1.00 69.88 203 SER A CA 1
ATOM 1602 C C . SER A 1 203 ? -20.819 5.483 39.272 1.00 69.88 203 SER A C 1
ATOM 1604 O O . SER A 1 203 ? -21.517 6.467 39.536 1.00 69.88 203 SER A O 1
ATOM 1606 N N . PRO A 1 204 ? -20.974 4.308 39.923 1.00 79.75 204 PRO A N 1
ATOM 1607 C CA . PRO A 1 204 ? -21.896 4.182 41.036 1.00 79.75 204 PRO A CA 1
ATOM 1608 C C . PRO A 1 204 ? -21.602 5.271 42.061 1.00 79.75 204 PRO A C 1
ATOM 1610 O O . PRO A 1 204 ? -20.444 5.500 42.441 1.00 79.75 204 PRO A O 1
ATOM 1613 N N . VAL A 1 205 ? -22.653 5.961 42.485 1.00 88.69 205 VAL A N 1
ATOM 1614 C CA . VAL A 1 205 ? -22.564 6.901 43.590 1.00 88.69 205 VAL A CA 1
ATOM 1615 C C . VAL A 1 205 ? -22.815 6.112 44.864 1.00 88.69 205 VAL A C 1
ATOM 1617 O O . VAL A 1 205 ? -23.728 5.294 44.946 1.00 88.69 205 VAL A O 1
ATOM 1620 N N . MET A 1 206 ? -21.960 6.308 45.857 1.00 91.00 206 MET A N 1
ATOM 1621 C CA . MET A 1 206 ? -22.264 5.865 47.208 1.00 91.00 206 MET A CA 1
ATOM 1622 C C . MET A 1 206 ? -22.651 7.071 48.039 1.00 91.00 206 MET A C 1
ATOM 1624 O O . MET A 1 206 ? -21.983 8.102 47.963 1.00 91.00 206 MET A O 1
ATOM 1628 N N . THR A 1 207 ? -23.676 6.927 48.869 1.00 93.00 207 THR A N 1
ATOM 1629 C CA . THR A 1 207 ? -24.136 7.987 49.767 1.00 93.00 207 THR A CA 1
ATOM 1630 C C . THR A 1 207 ? -23.995 7.589 51.227 1.00 93.00 207 THR A C 1
ATOM 1632 O O . THR A 1 207 ? -24.128 6.413 51.572 1.00 93.00 207 THR A O 1
ATOM 1635 N N . ALA A 1 208 ? -23.751 8.569 52.091 1.00 91.81 208 ALA A N 1
ATOM 1636 C CA . ALA A 1 208 ? -23.796 8.406 53.538 1.00 91.81 208 ALA A CA 1
ATOM 1637 C C . ALA A 1 208 ? -24.104 9.725 54.242 1.00 91.81 208 ALA A C 1
ATOM 1639 O O . ALA A 1 208 ? -23.867 10.807 53.715 1.00 91.81 208 ALA A O 1
ATOM 1640 N N . SER A 1 209 ? -24.602 9.630 55.469 1.00 89.69 209 SER A N 1
ATOM 1641 C CA . SER A 1 209 ? -24.904 10.781 56.315 1.00 89.69 209 SER A CA 1
ATOM 1642 C C . SER A 1 209 ? -24.429 10.517 57.737 1.00 89.69 209 SER A C 1
ATOM 1644 O O . SER A 1 209 ? -24.672 9.440 58.280 1.00 89.69 209 SER A O 1
ATOM 1646 N N . TRP A 1 210 ? -23.796 11.508 58.357 1.00 89.44 210 TRP A N 1
ATOM 1647 C CA . TRP A 1 210 ? -23.358 11.458 59.752 1.00 89.44 210 TRP A CA 1
ATOM 1648 C C . TRP A 1 210 ? -23.262 12.874 60.333 1.00 89.44 210 TRP A C 1
ATOM 1650 O O . TRP A 1 210 ? -23.402 13.875 59.627 1.00 89.44 210 TRP A O 1
ATOM 1660 N N . SER A 1 211 ? -23.003 12.972 61.639 1.00 88.00 211 SER A N 1
ATOM 1661 C CA . SER A 1 211 ? -22.839 14.260 62.318 1.00 88.00 211 SER A CA 1
ATOM 1662 C C . SER A 1 211 ? -21.565 14.981 61.853 1.00 88.00 211 SER A C 1
ATOM 1664 O O . SER A 1 211 ? -20.441 14.525 62.076 1.00 88.00 211 SER A O 1
ATOM 1666 N N . CYS A 1 212 ? -21.728 16.119 61.177 1.00 87.38 212 CYS A N 1
ATOM 1667 C CA . CYS A 1 212 ? -20.637 16.862 60.553 1.00 87.38 212 CYS A CA 1
ATOM 1668 C C . CYS A 1 212 ? -20.817 18.374 60.733 1.00 87.38 212 CYS A C 1
ATOM 1670 O O . CYS A 1 212 ? -21.910 18.903 60.546 1.00 87.38 212 CYS A O 1
ATOM 1672 N N . SER A 1 213 ? -19.721 19.091 61.006 1.00 89.38 213 SER A N 1
ATOM 1673 C CA . SER A 1 213 ? -19.695 20.563 61.079 1.00 89.38 213 SER A CA 1
ATOM 1674 C C . SER A 1 213 ? -19.757 21.262 59.718 1.00 89.38 213 SER A C 1
ATOM 1676 O O . SER A 1 213 ? -19.704 22.487 59.656 1.00 89.38 213 SER A O 1
ATOM 1678 N N . ARG A 1 214 ? -19.829 20.496 58.621 1.00 89.56 214 ARG A N 1
ATOM 1679 C CA . ARG A 1 214 ? -19.920 20.987 57.235 1.00 89.56 214 ARG A CA 1
ATOM 1680 C C . ARG A 1 214 ? -18.753 21.897 56.814 1.00 89.56 214 ARG A C 1
ATOM 1682 O O . ARG A 1 214 ? -18.896 22.729 55.928 1.00 89.56 214 ARG A O 1
ATOM 1689 N N . CYS A 1 215 ? -17.562 21.708 57.392 1.00 91.94 215 CYS A N 1
ATOM 1690 C CA . CYS A 1 215 ? -16.382 22.533 57.083 1.00 91.94 215 CYS A CA 1
ATOM 1691 C C . CYS A 1 215 ? -15.816 22.351 55.654 1.00 91.94 215 CYS A C 1
ATOM 1693 O O . CYS A 1 215 ? -15.004 23.160 55.202 1.00 91.94 215 CYS A O 1
ATOM 1695 N N . GLY A 1 216 ? -16.196 21.274 54.952 1.00 90.56 216 GLY A N 1
ATOM 1696 C CA . GLY A 1 216 ? -15.839 21.016 53.551 1.00 90.56 216 GLY A CA 1
ATOM 1697 C C . GLY A 1 216 ? -14.384 20.608 53.282 1.00 90.56 216 GLY A C 1
ATOM 1698 O O . GLY A 1 216 ? -14.019 20.436 52.121 1.00 90.56 216 GLY A O 1
ATOM 1699 N N . LYS A 1 217 ? -13.539 20.428 54.308 1.00 94.12 217 LYS A N 1
ATOM 1700 C CA . LYS A 1 217 ? -12.120 20.056 54.127 1.00 94.12 217 LYS A CA 1
ATOM 1701 C C . LYS A 1 217 ? -11.935 18.735 53.373 1.00 94.12 217 LYS A C 1
ATOM 1703 O O . LYS A 1 217 ? -11.129 18.683 52.455 1.00 94.12 217 LYS A O 1
ATOM 1708 N N . CYS A 1 218 ? -12.718 17.705 53.701 1.00 92.75 218 CYS A N 1
ATOM 1709 C CA . CYS A 1 218 ? -12.671 16.403 53.023 1.00 92.75 218 CYS A CA 1
ATOM 1710 C C . CYS A 1 218 ? -12.971 16.489 51.515 1.00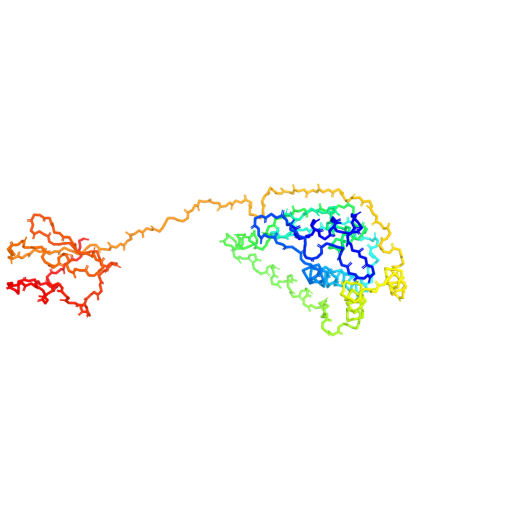 92.75 218 CYS A C 1
ATOM 1712 O O . CYS A 1 218 ? -12.400 15.728 50.741 1.00 92.75 218 CYS A O 1
ATOM 1714 N N . ILE A 1 219 ? -13.825 17.431 51.101 1.00 93.94 219 ILE A N 1
ATOM 1715 C CA . ILE A 1 219 ? -14.162 17.679 49.692 1.00 93.94 219 ILE A CA 1
ATOM 1716 C C . ILE A 1 219 ? -13.019 18.427 49.001 1.00 93.94 219 ILE A C 1
ATOM 1718 O O . ILE A 1 219 ? -12.567 18.015 47.936 1.00 93.94 219 ILE A O 1
ATOM 1722 N N . LYS A 1 220 ? -12.527 19.510 49.620 1.00 94.75 220 LYS A N 1
ATOM 1723 C CA . LYS A 1 220 ? -11.468 20.368 49.058 1.00 94.75 220 LYS A CA 1
ATOM 1724 C C . LYS A 1 220 ? -10.137 19.638 48.884 1.00 94.75 220 LYS A C 1
ATOM 1726 O O . LYS A 1 220 ? -9.433 19.889 47.916 1.00 94.75 220 LYS A O 1
ATOM 1731 N N . GLU A 1 221 ? -9.815 18.740 49.808 1.00 94.25 221 GLU A N 1
ATOM 1732 C CA . GLU A 1 221 ? -8.539 18.016 49.848 1.00 94.25 221 GLU A CA 1
ATOM 1733 C C . GLU A 1 221 ? -8.604 16.646 49.160 1.00 94.25 221 GLU A C 1
ATOM 1735 O O . GLU A 1 221 ? -7.643 15.880 49.210 1.00 94.25 221 GLU A O 1
ATOM 1740 N N . CYS A 1 222 ? -9.728 16.315 48.516 1.00 94.44 222 CYS A N 1
ATOM 1741 C CA . CYS A 1 222 ? -9.845 15.104 47.717 1.00 94.44 222 CYS A CA 1
ATOM 1742 C C . CYS A 1 222 ? -9.017 15.251 46.427 1.00 94.44 222 CYS A C 1
ATOM 1744 O O . CYS A 1 222 ? -9.385 16.075 45.584 1.00 94.44 222 CYS A O 1
ATOM 1746 N N . PRO A 1 223 ? -7.947 14.457 46.224 1.00 92.75 223 PRO A N 1
ATOM 1747 C CA . PRO A 1 223 ? -7.078 14.602 45.053 1.00 92.75 223 PRO A CA 1
ATOM 1748 C C . PRO A 1 223 ? -7.836 14.360 43.740 1.00 92.75 223 PRO A C 1
ATOM 1750 O O . PRO A 1 223 ? -7.666 15.108 42.782 1.00 92.75 223 PRO A O 1
ATOM 1753 N N . GLU A 1 224 ? -8.758 13.395 43.744 1.00 94.06 224 GLU A N 1
ATOM 1754 C CA . GLU A 1 224 ? -9.544 12.997 42.570 1.00 94.06 224 GLU A CA 1
ATOM 1755 C C . GLU A 1 224 ? -10.869 13.757 42.415 1.00 94.06 224 GLU A C 1
ATOM 1757 O O . GLU A 1 224 ? -11.651 13.480 41.506 1.00 94.06 224 GLU A O 1
ATOM 1762 N N . LYS A 1 225 ? -11.179 14.698 43.322 1.00 93.12 225 LYS A N 1
ATOM 1763 C CA . LYS A 1 225 ? -12.465 15.430 43.333 1.00 93.12 225 LYS A CA 1
ATOM 1764 C C . LYS A 1 225 ? -13.682 14.483 43.258 1.00 93.12 225 LYS A C 1
ATOM 1766 O O . LYS A 1 225 ? -14.687 14.761 42.595 1.00 93.12 225 LYS A O 1
ATOM 1771 N N . ALA A 1 226 ? -13.577 13.343 43.939 1.00 92.88 226 ALA A N 1
ATOM 1772 C CA . ALA A 1 226 ? -14.578 12.277 43.943 1.00 92.88 226 ALA A CA 1
ATOM 1773 C C . ALA A 1 226 ? -15.747 12.534 44.914 1.00 92.88 226 ALA A C 1
ATOM 1775 O O . ALA A 1 226 ? -16.744 11.817 44.864 1.00 92.88 226 ALA A O 1
ATOM 1776 N N . LEU A 1 227 ? -15.612 13.531 45.797 1.00 92.94 227 LEU A N 1
ATOM 1777 C CA . LEU A 1 227 ? -16.505 13.804 46.923 1.00 92.94 227 LEU A CA 1
ATOM 1778 C C . LEU A 1 227 ? -17.387 15.031 46.681 1.00 92.94 227 LEU A C 1
ATOM 1780 O O . LEU A 1 227 ? -16.893 16.080 46.273 1.00 92.94 227 LEU A O 1
ATOM 1784 N N . SER A 1 228 ? -18.664 14.931 47.035 1.00 93.44 228 SER A N 1
ATOM 1785 C CA . SER A 1 228 ? -19.583 16.065 47.173 1.00 93.44 228 SER A CA 1
ATOM 1786 C C . SER A 1 228 ? -20.448 15.907 48.428 1.00 93.44 228 SER A C 1
ATOM 1788 O O . SER A 1 228 ? -20.495 14.837 49.035 1.00 93.44 228 SER A O 1
ATOM 1790 N N . MET A 1 229 ? -21.085 16.992 48.869 1.00 91.75 229 MET A N 1
ATOM 1791 C CA . MET A 1 229 ? -22.021 16.978 49.994 1.00 91.75 229 MET A CA 1
ATOM 1792 C C . MET A 1 229 ? -23.184 17.913 49.686 1.00 91.75 229 MET A C 1
ATOM 1794 O O . MET A 1 229 ? -22.947 19.068 49.333 1.00 91.75 229 MET A O 1
ATOM 1798 N N . ASP A 1 230 ? -24.403 17.416 49.868 1.00 89.44 230 ASP A N 1
ATOM 1799 C CA . ASP A 1 230 ? -25.650 18.162 49.710 1.00 89.44 230 ASP A CA 1
ATOM 1800 C C . ASP A 1 230 ? -26.557 17.908 50.921 1.00 89.44 230 ASP A C 1
ATOM 1802 O O . ASP A 1 230 ? -26.733 16.767 51.343 1.00 89.44 230 ASP A O 1
ATOM 1806 N N . ASP A 1 231 ? -27.031 18.975 51.565 1.00 84.50 231 ASP A N 1
ATOM 1807 C CA . ASP A 1 231 ? -27.870 18.942 52.778 1.00 84.50 231 ASP A CA 1
ATOM 1808 C C . ASP A 1 231 ? -27.407 18.035 53.944 1.00 84.50 231 ASP A C 1
ATOM 1810 O O . ASP A 1 231 ? -28.162 17.723 54.864 1.00 84.50 231 ASP A O 1
ATOM 1814 N N . GLY A 1 232 ? -26.114 17.698 54.000 1.00 81.75 232 GLY A N 1
ATOM 1815 C CA . GLY A 1 232 ? -25.532 16.808 55.018 1.00 81.75 232 GLY A CA 1
ATOM 1816 C C . GLY A 1 232 ? -25.448 15.337 54.600 1.00 81.75 232 GLY A C 1
ATOM 1817 O O . GLY A 1 232 ? -24.936 14.521 55.367 1.00 81.75 232 GLY A O 1
ATOM 1818 N N . THR A 1 233 ? -25.877 15.019 53.380 1.00 90.19 233 THR A N 1
ATOM 1819 C CA . THR A 1 233 ? -25.609 13.753 52.698 1.00 90.19 233 THR A CA 1
ATOM 1820 C C . THR A 1 233 ? -24.328 13.896 51.891 1.00 90.19 233 THR A C 1
ATOM 1822 O O . THR A 1 233 ? -24.201 14.783 51.049 1.00 90.19 233 THR A O 1
ATOM 1825 N N . PHE A 1 234 ? -23.358 13.037 52.159 1.00 93.12 234 PHE A N 1
ATOM 1826 C CA . PHE A 1 234 ? -22.146 12.920 51.370 1.00 93.12 234 PHE A CA 1
ATOM 1827 C C . PHE A 1 234 ? -22.347 11.939 50.225 1.00 93.12 234 PHE A C 1
ATOM 1829 O O . PHE A 1 234 ? -22.957 10.889 50.418 1.00 93.12 234 PHE A O 1
ATOM 1836 N N . SER A 1 235 ? -21.755 12.253 49.077 1.00 93.25 235 SER A N 1
ATOM 1837 C CA . SER A 1 235 ? -21.771 11.424 47.877 1.00 93.25 235 SER A CA 1
ATOM 1838 C C . SER A 1 235 ? -20.345 11.182 47.384 1.00 93.25 235 SER A C 1
ATOM 1840 O O . SER A 1 235 ? -19.543 12.113 47.279 1.00 93.25 235 SER A O 1
ATOM 1842 N N . ILE A 1 236 ? -20.030 9.927 47.067 1.00 92.56 236 ILE A N 1
ATOM 1843 C CA . ILE A 1 236 ? -18.768 9.502 46.454 1.00 92.56 236 ILE A CA 1
ATOM 1844 C C . ILE A 1 236 ? -19.049 8.967 45.060 1.00 92.56 236 ILE A C 1
ATOM 1846 O O . ILE A 1 236 ? -19.771 7.985 44.919 1.00 92.56 236 ILE A O 1
ATOM 1850 N N . ARG A 1 237 ? -18.399 9.541 44.045 1.00 90.75 237 ARG A N 1
ATOM 1851 C CA . ARG A 1 237 ? -18.288 8.915 42.721 1.00 90.75 237 ARG A CA 1
ATOM 1852 C C . ARG A 1 237 ? -17.217 7.832 42.787 1.00 90.75 237 ARG A C 1
ATOM 1854 O O . ARG A 1 237 ? -16.025 8.139 42.812 1.00 90.75 237 ARG A O 1
ATOM 1861 N N . THR A 1 238 ? -17.638 6.573 42.856 1.00 86.50 238 THR A N 1
ATOM 1862 C CA . THR A 1 238 ? -16.722 5.438 43.084 1.00 86.50 238 THR A CA 1
ATOM 1863 C C . THR A 1 238 ? -15.671 5.290 41.987 1.00 86.50 238 THR A C 1
ATOM 1865 O O . THR A 1 238 ? -14.526 5.001 42.312 1.00 86.50 238 THR A O 1
ATOM 1868 N N . GLY A 1 239 ? -16.009 5.602 40.729 1.00 83.75 239 GLY A N 1
ATOM 1869 C CA . GLY A 1 239 ? -15.069 5.592 39.600 1.00 83.75 239 GLY A CA 1
ATOM 1870 C C . GLY A 1 239 ? -13.903 6.582 39.721 1.00 83.75 239 GLY A C 1
ATOM 1871 O O . GLY A 1 239 ? -12.878 6.397 39.077 1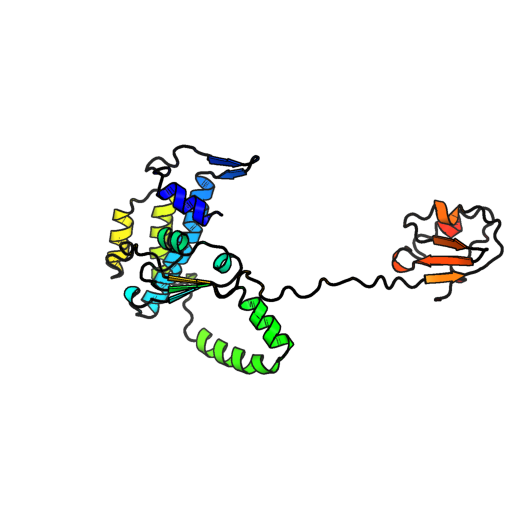.00 83.75 239 GLY A O 1
ATOM 1872 N N . TYR A 1 240 ? -14.027 7.599 40.580 1.00 87.25 240 TYR A N 1
ATOM 1873 C CA . TYR A 1 240 ? -12.976 8.584 40.855 1.00 87.25 240 TYR A CA 1
ATOM 1874 C C . TYR A 1 240 ? -12.314 8.366 42.223 1.00 87.25 240 TYR A C 1
ATOM 1876 O O . TYR A 1 240 ? -11.279 8.946 42.515 1.00 87.25 240 TYR A O 1
ATOM 1884 N N . CYS A 1 241 ? -12.903 7.583 43.126 1.00 90.50 241 CYS A N 1
ATOM 1885 C CA . CYS A 1 241 ? -12.386 7.456 44.484 1.00 90.50 241 CYS A CA 1
ATOM 1886 C C . CYS A 1 241 ? -11.252 6.425 44.554 1.00 90.50 241 CYS A C 1
ATOM 1888 O O . CYS A 1 241 ? -11.466 5.253 44.268 1.00 90.50 241 CYS A O 1
ATOM 1890 N N . LEU A 1 242 ? -10.082 6.819 45.068 1.00 89.56 242 LEU A N 1
ATOM 1891 C CA . LEU A 1 242 ? -8.943 5.912 45.323 1.00 89.56 242 LEU A CA 1
ATOM 1892 C C . LEU A 1 242 ? -9.166 4.927 46.494 1.00 89.56 242 LEU A C 1
ATOM 1894 O O . LEU A 1 242 ? -8.248 4.220 46.911 1.00 89.56 242 LEU A O 1
ATOM 1898 N N . GLY A 1 243 ? -10.372 4.900 47.063 1.00 86.75 243 GLY A N 1
ATOM 1899 C CA . GLY A 1 243 ? -10.770 3.960 48.103 1.00 86.75 243 GLY A CA 1
ATOM 1900 C C . GLY A 1 243 ? -10.000 4.094 49.419 1.00 86.75 243 GLY A C 1
ATOM 1901 O O . GLY A 1 243 ? -9.469 5.151 49.777 1.00 86.75 243 GLY A O 1
ATOM 1902 N N . THR A 1 244 ? -9.943 2.985 50.155 1.00 85.19 244 THR A N 1
ATOM 1903 C CA . THR A 1 244 ? -9.307 2.881 51.478 1.00 85.19 244 THR A CA 1
ATOM 1904 C C . THR A 1 244 ? -7.787 3.034 51.452 1.00 85.19 244 THR A C 1
ATOM 1906 O O . THR A 1 244 ? -7.193 3.198 52.509 1.00 85.19 244 THR A O 1
ATOM 1909 N N . ALA A 1 245 ? -7.150 3.023 50.279 1.00 85.56 245 ALA A N 1
ATOM 1910 C CA . ALA A 1 245 ? -5.719 3.291 50.155 1.00 85.56 245 ALA A CA 1
ATOM 1911 C C . ALA A 1 245 ? -5.384 4.787 50.291 1.00 85.56 245 ALA A C 1
ATOM 1913 O O . ALA A 1 245 ? -4.273 5.130 50.677 1.00 85.56 245 ALA A O 1
ATOM 1914 N N . CYS A 1 246 ? -6.326 5.682 49.967 1.00 92.75 246 CYS A N 1
ATOM 1915 C CA . CYS A 1 246 ? -6.086 7.124 50.023 1.00 92.75 246 CYS A CA 1
ATOM 1916 C C . CYS A 1 246 ? -6.387 7.726 51.397 1.00 92.75 246 CYS A C 1
ATOM 1918 O O . CYS A 1 246 ? -5.580 8.510 51.878 1.00 92.75 246 CYS A O 1
ATOM 1920 N N . GLN A 1 247 ? -7.556 7.427 51.985 1.00 88.25 247 GLN A N 1
ATOM 1921 C CA . GLN A 1 247 ? -8.022 7.861 53.324 1.00 88.25 247 GLN A CA 1
ATOM 1922 C C . GLN A 1 247 ? -7.894 9.355 53.700 1.00 88.25 247 GLN A C 1
ATOM 1924 O O . GLN A 1 247 ? -8.327 9.760 54.777 1.00 88.25 247 GLN A O 1
ATOM 1929 N N . ARG A 1 248 ? -7.450 10.227 52.792 1.00 92.88 248 ARG A N 1
ATOM 1930 C CA . ARG A 1 248 ? -7.204 11.654 53.047 1.00 92.88 248 ARG A CA 1
ATOM 1931 C C . ARG A 1 248 ? -8.428 12.403 53.577 1.00 92.88 248 ARG A C 1
ATOM 1933 O O . ARG A 1 248 ? -8.298 13.323 54.376 1.00 92.88 248 ARG A O 1
ATOM 1940 N N . CYS A 1 249 ? -9.629 11.994 53.166 1.00 92.25 249 CYS A N 1
ATOM 1941 C CA . CYS A 1 249 ? -10.890 12.544 53.667 1.00 92.25 249 CYS A CA 1
ATOM 1942 C C . CYS A 1 249 ? -11.139 12.255 55.160 1.00 92.25 249 CYS A C 1
ATOM 1944 O O . CYS A 1 249 ? -11.723 13.101 55.840 1.00 92.25 249 CYS A O 1
ATOM 1946 N N . GLN A 1 250 ? -10.672 11.108 55.666 1.00 91.19 250 GLN A N 1
ATOM 1947 C CA . GLN A 1 250 ? -10.718 10.746 57.084 1.00 91.19 250 GLN A CA 1
ATOM 1948 C C . GLN A 1 250 ? -9.654 11.501 57.878 1.00 91.19 250 GLN A C 1
ATOM 1950 O O . GLN A 1 250 ? -9.974 12.119 58.892 1.00 91.19 250 GLN A O 1
ATOM 1955 N N . GLU A 1 251 ? -8.416 11.508 57.384 1.00 91.62 251 GLU A N 1
ATOM 1956 C CA . GLU A 1 251 ? -7.276 12.136 58.063 1.00 91.62 251 GLU A CA 1
ATOM 1957 C C . GLU A 1 251 ? -7.440 13.650 58.219 1.00 91.62 251 GLU A C 1
ATOM 1959 O O . GLU A 1 251 ? -7.125 14.215 59.263 1.00 91.62 251 GLU A O 1
ATOM 1964 N N . ILE A 1 252 ? -7.976 14.324 57.196 1.00 94.06 252 ILE A N 1
ATOM 1965 C CA . ILE A 1 252 ? -8.113 15.784 57.202 1.00 94.06 252 ILE A CA 1
ATOM 1966 C C . ILE A 1 252 ? -9.312 16.285 58.018 1.00 94.06 252 ILE A C 1
ATOM 1968 O O . ILE A 1 252 ? -9.485 17.497 58.196 1.00 94.06 252 ILE A O 1
ATOM 1972 N N . CYS A 1 253 ? -10.189 15.384 58.474 1.00 92.81 253 CYS A N 1
ATOM 1973 C CA . CYS A 1 253 ? -11.392 15.766 59.199 1.00 92.81 253 CYS A CA 1
ATOM 1974 C C . CYS A 1 253 ? -11.029 16.237 60.619 1.00 92.81 253 CYS A C 1
ATOM 1976 O O . CYS A 1 253 ? -10.641 15.418 61.448 1.00 92.81 253 CYS A O 1
ATOM 1978 N N . PRO A 1 254 ? -11.217 17.528 60.960 1.00 91.38 254 PRO A N 1
ATOM 1979 C CA . PRO A 1 254 ? -10.775 18.071 62.247 1.00 91.38 254 PRO A CA 1
ATOM 1980 C C . PRO A 1 254 ? -11.582 17.544 63.441 1.00 91.38 254 PRO A C 1
ATOM 1982 O O . PRO A 1 254 ? -11.150 17.681 64.578 1.00 91.38 254 PRO A O 1
ATOM 1985 N N . LEU A 1 255 ? -12.770 16.986 63.188 1.00 91.94 255 LEU A N 1
ATOM 1986 C CA . LEU A 1 255 ? -13.631 16.383 64.206 1.00 91.94 255 LEU A CA 1
ATOM 1987 C C . LEU A 1 255 ? -13.527 14.857 64.233 1.00 91.94 255 LEU A C 1
ATOM 1989 O O . LEU A 1 255 ? -14.249 14.228 64.999 1.00 91.94 255 LEU A O 1
ATOM 1993 N N . HIS A 1 256 ? -12.705 14.264 63.358 1.00 88.69 256 HIS A N 1
ATOM 1994 C CA . HIS A 1 256 ? -12.621 12.815 63.154 1.00 88.69 256 HIS A CA 1
ATOM 1995 C C . HIS A 1 256 ? -13.986 12.129 62.954 1.00 88.69 256 HIS A C 1
ATOM 1997 O O . HIS A 1 256 ? -14.143 10.949 63.241 1.00 88.69 256 HIS A O 1
ATOM 2003 N N . SER A 1 257 ? -14.986 12.863 62.451 1.00 88.94 257 SER A N 1
ATOM 2004 C CA . SER A 1 257 ? -16.348 12.350 62.278 1.00 88.94 257 SER A CA 1
ATOM 2005 C C . SER A 1 257 ? -16.610 11.760 60.894 1.00 88.94 257 SER A C 1
ATOM 2007 O O . SER A 1 257 ? -17.691 11.236 60.658 1.00 88.94 257 SER A O 1
ATOM 2009 N N . TYR A 1 258 ? -15.650 11.858 59.965 1.00 89.19 258 TYR A N 1
ATOM 2010 C CA . TYR A 1 258 ? -15.793 11.311 58.616 1.00 89.19 258 TYR A CA 1
ATOM 2011 C C . TYR A 1 258 ? -15.672 9.782 58.644 1.00 89.19 258 TYR A C 1
ATOM 2013 O O . TYR A 1 258 ? -14.609 9.252 58.969 1.00 89.19 258 TYR A O 1
ATOM 2021 N N . ASP A 1 259 ? -16.725 9.081 58.229 1.00 87.69 259 ASP A N 1
ATOM 2022 C CA . ASP A 1 259 ? -16.767 7.619 58.215 1.00 87.69 259 ASP A CA 1
ATOM 2023 C C . ASP A 1 259 ? -16.930 7.076 56.788 1.00 87.69 259 ASP A C 1
ATOM 2025 O O . ASP A 1 259 ? -18.011 7.098 56.202 1.00 87.69 259 ASP A O 1
ATOM 2029 N N . TYR A 1 260 ? -15.836 6.558 56.220 1.00 86.56 260 TYR A N 1
ATOM 2030 C CA . TYR A 1 260 ? -15.850 5.925 54.902 1.00 86.56 260 TYR A CA 1
ATOM 2031 C C . TYR A 1 260 ? -16.646 4.605 54.894 1.00 86.56 260 TYR A C 1
ATOM 2033 O O . TYR A 1 260 ? -17.206 4.225 53.871 1.00 86.56 260 TYR A O 1
ATOM 2041 N N . SER A 1 261 ? -16.744 3.905 56.028 1.00 86.19 261 SER A N 1
ATOM 2042 C CA . SER A 1 261 ? -17.452 2.621 56.118 1.00 86.19 261 SER A CA 1
ATOM 2043 C C . SER A 1 261 ? -18.980 2.767 56.136 1.00 86.19 261 SER A C 1
ATOM 2045 O O . SER A 1 261 ? -19.706 1.805 55.862 1.00 86.19 261 SER A O 1
ATOM 2047 N N . ALA A 1 262 ? -19.476 3.979 56.403 1.00 89.06 262 ALA A N 1
ATOM 2048 C CA . ALA A 1 262 ? -20.898 4.305 56.403 1.00 89.06 262 ALA A CA 1
ATOM 2049 C C . ALA A 1 262 ? -21.506 4.378 54.992 1.00 89.06 262 ALA A C 1
ATOM 2051 O O . ALA A 1 262 ? -22.726 4.297 54.852 1.00 89.06 262 ALA A O 1
ATOM 2052 N N . TYR A 1 263 ? -20.680 4.508 53.949 1.00 90.62 263 TYR A N 1
ATOM 2053 C CA . TYR A 1 263 ? -21.146 4.621 52.569 1.00 90.62 263 TYR A CA 1
ATOM 2054 C C . TYR A 1 263 ? -21.874 3.360 52.101 1.00 90.62 263 TYR A C 1
ATOM 2056 O O . TYR A 1 263 ? -21.454 2.224 52.347 1.00 90.62 263 TYR A O 1
ATOM 2064 N N . ARG A 1 264 ? -22.988 3.570 51.402 1.00 88.00 264 ARG A N 1
ATOM 2065 C CA . ARG A 1 264 ? -23.788 2.528 50.754 1.00 88.00 264 ARG A CA 1
ATOM 2066 C C . ARG A 1 264 ? -24.013 2.916 49.301 1.00 88.00 264 ARG A C 1
ATOM 2068 O O . ARG A 1 264 ? -24.122 4.101 49.005 1.00 88.00 264 ARG A O 1
ATOM 2075 N N . LEU A 1 265 ? -24.044 1.924 48.414 1.00 83.75 265 LEU A N 1
ATOM 2076 C CA . LEU A 1 265 ? -24.443 2.126 47.021 1.00 83.75 265 LEU A CA 1
ATOM 2077 C C . LEU A 1 265 ? -25.872 2.679 46.996 1.00 83.75 265 LEU A C 1
ATOM 2079 O O . LEU A 1 265 ? -26.738 2.119 47.673 1.00 83.75 265 LEU A O 1
ATOM 2083 N N . SER A 1 266 ? -26.070 3.787 46.280 1.00 65.31 266 SER A N 1
ATOM 2084 C CA . SER A 1 266 ? -27.394 4.350 45.990 1.00 65.31 266 SER A CA 1
ATOM 2085 C C . SER A 1 266 ? -28.032 3.665 44.794 1.00 65.31 266 SER A C 1
ATOM 2087 O O . SER A 1 266 ? -27.282 3.459 43.810 1.00 65.31 266 SER A O 1
#

Sequence (266 aa):
GVVAMVYALQHDDQITESGMRNDPISITRGIEFSLNDYRESGKAIGAIRAGHLTLMLTAGIDPSKVRTMYMAGASGTYVDPVKAKEVGLIVPYCTLAKQVGNTSLELAKDLAFDPDYLEELNSMRDKLLTDHTMFVSSDIFRDLYTYEYGYWAEGMPLSRYRRALERYGVDGYLDQKEPPRVDRLYERDIREIGESLSALDISPVMTASWSCSRCGKCIKECPEKALSMDDGTFSIRTGYCLGTACQRCQEICPLHSYDYSAYRLS